Protein AF-A0A9W8DK32-F1 (afdb_monomer)

Secondary structure (DSSP, 8-state):
-HHHHHHHHHHHHHHHHHHHHHHHHHTTTSS-TT-HHHHHHHHHHHHHHHHHHHHHHHHHHHT-SSSSPPBTTBTT--HHHHIIIIIHHHHHHHHHHHHHHHHHHHH-S--THHHHHHHHHHHHHHHHHIIIIIHHHHHHHTTTS--HHHHHHHHHHHHHHHHHHHHHHHHHTTSTTTHHHHT--

Mean predicted aligned error: 6.96 Å

Radius of gyration: 20.14 Å; Cα contacts (8 Å, |Δi|>4): 182; chains: 1; bounding box: 68×24×54 Å

Nearest PDB structures (foldseek):
  7s3i-assembly1_R  TM=4.494E-01  e=3.909E+00  Homo sapiens
  7d3s-assembly1_R  TM=4.475E-01  e=8.129E+00  Homo sapiens
  6wi9-assembly1_R  TM=4.313E-01  e=6.065E+00  Homo sapiens
  7s1m-assembly1_R  TM=3.988E-01  e=5.777E+00  Homo sapiens

pLDDT: mean 87.21, std 12.75, range [35.59, 97.44]

Foldseek 3Di:
DVLLVVLQVLLVQLLVLVLLLLVLVCLVVPDPPPDPVSVCVSVVVSVVSSVVSSVLSCCQSVVPDPPQDDDPVCNPDGPSSCCSRPVSSVVSLVSSLVSLVCCCVPPNPDPVLVVLSVLLVVLQVVLVCQQPPVFVVVCVVVVNPDGSNVSSVVSNVVSVVSVVVSVCVVVCVVPCPVVVVVPDD

Sequence (185 aa):
MLSWLGVVNTALVVSFFWALILFGAVGFQIMADGSLKSMLTIIGTSLIILISMGYIAADTALGISDGLKPKPSDPLYSPGVFTIYLVFPLVAIVIFGLLQMTIVIKFLSARLPMVWLLCAFICFAAGQAIMFGASKKMCESTNRRIDGAFFATLLDTAAMSCVYGFWSAITVDDSNVYEEEEYKF

Solvent-accessible surface area (backbone atoms only — not comparable to full-atom values): 9759 Å² total; per-residue (Å²): 116,69,61,60,54,54,19,52,51,43,13,50,53,43,19,50,32,52,39,47,34,49,59,33,53,44,76,71,53,84,46,58,77,93,31,71,70,47,53,47,51,47,53,51,51,27,50,50,45,25,53,56,46,24,47,55,36,40,27,40,71,70,50,79,46,85,88,55,46,44,46,92,92,41,73,87,55,45,71,68,58,49,40,50,63,50,53,46,43,54,52,28,53,53,51,24,50,52,43,47,52,48,47,42,73,74,74,42,91,68,64,70,42,56,54,28,48,51,49,17,52,51,30,35,52,50,12,52,46,34,41,76,72,40,15,69,63,42,18,65,74,51,74,69,74,47,48,18,64,61,54,20,53,54,25,42,51,50,15,51,52,23,48,50,49,23,54,50,47,68,60,48,69,81,40,76,70,65,63,64,62,77,71,64,127

Structure (mmCIF, N/CA/C/O backbone):
data_AF-A0A9W8DK32-F1
#
_entry.id   AF-A0A9W8DK32-F1
#
loop_
_atom_site.group_PDB
_atom_site.id
_atom_site.type_symbol
_atom_site.label_atom_id
_atom_site.label_alt_id
_atom_site.label_comp_id
_atom_site.label_asym_id
_atom_site.label_entity_id
_atom_site.label_seq_id
_atom_site.pdbx_PDB_ins_code
_atom_site.Cartn_x
_atom_site.Cartn_y
_atom_site.Cartn_z
_atom_site.occupancy
_atom_site.B_iso_or_equiv
_atom_site.auth_seq_id
_atom_site.auth_comp_id
_atom_site.auth_asym_id
_atom_site.auth_atom_id
_atom_site.pdbx_PDB_model_num
ATOM 1 N N . MET A 1 1 ? 16.104 10.594 -17.210 1.00 56.00 1 MET A N 1
ATOM 2 C CA . MET A 1 1 ? 14.964 11.281 -16.558 1.00 56.00 1 MET A CA 1
ATOM 3 C C . MET A 1 1 ? 13.908 10.288 -16.070 1.00 56.00 1 MET A C 1
ATOM 5 O O . MET A 1 1 ? 13.513 10.392 -14.919 1.00 56.00 1 MET A O 1
ATOM 9 N N . LEU A 1 2 ? 13.530 9.279 -16.872 1.00 77.88 2 LEU A N 1
ATOM 10 C CA . LEU A 1 2 ? 12.554 8.246 -16.482 1.00 77.88 2 LEU A CA 1
ATOM 11 C C . LEU A 1 2 ? 12.958 7.425 -15.237 1.00 77.88 2 LEU A C 1
ATOM 13 O O . LEU A 1 2 ? 12.116 7.155 -14.388 1.00 77.88 2 LEU A O 1
ATOM 17 N N . SER A 1 3 ? 14.245 7.093 -15.079 1.00 82.88 3 SER A N 1
ATOM 18 C CA . SER A 1 3 ? 14.720 6.281 -13.947 1.00 82.88 3 SER A CA 1
ATOM 19 C C . SER A 1 3 ? 14.480 6.944 -12.587 1.00 82.88 3 SER A C 1
ATOM 21 O O . SER A 1 3 ? 14.051 6.279 -11.654 1.00 82.88 3 SER A O 1
ATOM 23 N N . TRP A 1 4 ? 14.670 8.264 -12.482 1.00 87.19 4 TRP A N 1
ATOM 24 C CA . TRP A 1 4 ? 14.428 9.007 -11.239 1.00 87.19 4 TRP A CA 1
ATOM 25 C C . TRP A 1 4 ? 12.954 8.990 -10.825 1.00 87.19 4 TRP A C 1
ATOM 27 O O . TRP A 1 4 ? 12.657 8.846 -9.644 1.00 87.19 4 TRP A O 1
ATOM 37 N N . LEU A 1 5 ? 12.033 9.070 -11.792 1.00 90.88 5 LEU A N 1
ATOM 38 C CA . LEU A 1 5 ? 10.598 8.957 -11.519 1.00 90.88 5 LEU A CA 1
ATOM 39 C C . LEU A 1 5 ? 10.241 7.564 -10.988 1.00 90.88 5 LEU A C 1
ATOM 41 O O . LEU A 1 5 ? 9.497 7.458 -10.018 1.00 90.88 5 LEU A O 1
ATOM 45 N N . GLY A 1 6 ? 10.816 6.504 -11.568 1.00 89.81 6 GLY A N 1
ATOM 46 C CA . GLY A 1 6 ? 10.620 5.132 -11.089 1.00 89.81 6 GLY A CA 1
ATOM 47 C C . GLY A 1 6 ? 11.135 4.917 -9.663 1.00 89.81 6 GLY A C 1
ATOM 48 O O . GLY A 1 6 ? 10.457 4.286 -8.852 1.00 89.81 6 GLY A O 1
ATOM 49 N N . VAL A 1 7 ? 12.293 5.497 -9.332 1.00 92.38 7 VAL A N 1
ATOM 50 C CA . VAL A 1 7 ? 12.878 5.453 -7.981 1.00 92.38 7 VAL A CA 1
ATOM 51 C C . VAL A 1 7 ? 11.969 6.142 -6.964 1.00 92.38 7 VAL A C 1
ATOM 53 O O . VAL A 1 7 ? 11.631 5.544 -5.943 1.00 92.38 7 VAL A O 1
ATOM 56 N N . VAL A 1 8 ? 11.533 7.371 -7.256 1.00 94.25 8 VAL A N 1
ATOM 57 C CA . VAL A 1 8 ? 10.654 8.141 -6.360 1.00 94.25 8 VAL A CA 1
ATOM 58 C C . VAL A 1 8 ? 9.307 7.442 -6.183 1.00 94.25 8 VAL A C 1
ATOM 60 O O . VAL A 1 8 ? 8.849 7.286 -5.054 1.00 94.25 8 VAL A O 1
ATOM 63 N N . ASN A 1 9 ? 8.704 6.958 -7.271 1.00 93.56 9 ASN A N 1
ATOM 64 C CA . ASN A 1 9 ? 7.453 6.204 -7.219 1.00 93.56 9 ASN A CA 1
ATOM 65 C C . ASN A 1 9 ? 7.585 4.949 -6.346 1.00 93.56 9 ASN A C 1
ATOM 67 O O . ASN A 1 9 ? 6.750 4.713 -5.480 1.00 93.56 9 ASN A O 1
ATOM 71 N N . THR A 1 10 ? 8.660 4.177 -6.528 1.00 94.06 10 THR A N 1
ATOM 72 C CA . THR A 1 10 ? 8.914 2.971 -5.729 1.00 94.06 10 THR A CA 1
ATOM 73 C C . THR A 1 10 ? 9.023 3.316 -4.245 1.00 94.06 10 THR A C 1
ATOM 75 O O . THR A 1 10 ? 8.338 2.708 -3.427 1.00 94.06 10 THR A O 1
ATOM 78 N N . ALA A 1 11 ? 9.818 4.331 -3.893 1.00 96.06 11 ALA A N 1
ATOM 79 C CA . ALA A 1 11 ? 9.995 4.766 -2.507 1.00 96.06 11 ALA A CA 1
ATOM 80 C C . ALA A 1 11 ? 8.678 5.215 -1.850 1.00 96.06 11 ALA A C 1
ATOM 82 O O . ALA A 1 11 ? 8.395 4.835 -0.712 1.00 96.06 11 ALA A O 1
ATOM 83 N N . LEU A 1 12 ? 7.862 5.990 -2.575 1.00 96.00 12 LEU A N 1
ATOM 84 C CA . LEU A 1 12 ? 6.558 6.460 -2.105 1.00 96.00 12 LEU A CA 1
ATOM 85 C C . LEU A 1 12 ? 5.574 5.307 -1.906 1.00 96.00 12 LEU A C 1
ATOM 87 O O . LEU A 1 12 ? 4.921 5.251 -0.868 1.00 96.00 12 LEU A O 1
ATOM 91 N N . VAL A 1 13 ? 5.507 4.368 -2.854 1.00 95.56 13 VAL A N 1
ATOM 92 C CA . VAL A 1 13 ? 4.645 3.182 -2.755 1.00 95.56 13 VAL A CA 1
ATOM 93 C C . VAL A 1 13 ? 5.017 2.352 -1.526 1.00 95.56 13 VAL A C 1
ATOM 95 O O . VAL A 1 13 ? 4.157 2.074 -0.693 1.00 95.56 13 VAL A O 1
ATOM 98 N N . VAL A 1 14 ? 6.296 2.005 -1.351 1.00 96.81 14 VAL A N 1
ATOM 99 C CA . VAL A 1 14 ? 6.721 1.177 -0.209 1.00 96.81 14 VAL A CA 1
ATOM 100 C C . VAL A 1 14 ? 6.478 1.891 1.126 1.00 96.81 14 VAL A C 1
ATOM 102 O O . VAL A 1 14 ? 5.974 1.280 2.069 1.00 96.81 14 VAL A O 1
ATOM 105 N N . SER A 1 15 ? 6.775 3.191 1.205 1.00 97.19 15 SER A N 1
ATOM 106 C CA . SER A 1 15 ? 6.528 3.992 2.411 1.00 97.19 15 SER A CA 1
ATOM 107 C C . SER A 1 15 ? 5.034 4.106 2.738 1.00 97.19 15 SER A C 1
ATOM 109 O O . SER A 1 15 ? 4.651 3.9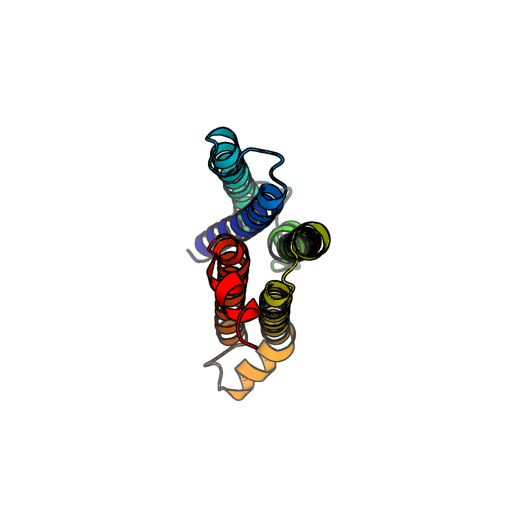52 3.897 1.00 97.19 15 SER A O 1
ATOM 111 N N . PHE A 1 16 ? 4.176 4.286 1.728 1.00 95.88 16 PHE A N 1
ATOM 112 C CA . PHE A 1 16 ? 2.721 4.319 1.896 1.00 95.88 16 PHE A CA 1
ATOM 113 C C . PHE A 1 16 ? 2.186 3.016 2.498 1.00 95.88 16 PHE A C 1
ATOM 115 O O . PHE A 1 16 ? 1.446 3.045 3.481 1.00 95.88 16 PHE A O 1
ATOM 122 N N . PHE A 1 17 ? 2.599 1.864 1.963 1.00 96.38 17 PHE A N 1
ATOM 123 C CA . PHE A 1 17 ? 2.151 0.568 2.476 1.00 96.38 17 PHE A CA 1
ATOM 124 C C . PHE A 1 17 ? 2.714 0.243 3.865 1.00 96.38 17 PHE A C 1
ATOM 126 O O . PHE A 1 17 ? 2.027 -0.385 4.669 1.00 96.38 17 PHE A O 1
ATOM 133 N N . TRP A 1 18 ? 3.918 0.718 4.196 1.00 97.25 18 TRP A N 1
ATOM 134 C CA . TRP A 1 18 ? 4.422 0.661 5.569 1.00 97.25 18 TRP A CA 1
ATOM 135 C C . TRP A 1 18 ? 3.566 1.500 6.526 1.00 97.25 18 TRP A C 1
ATOM 137 O O . TRP A 1 18 ? 3.139 1.006 7.572 1.00 97.25 18 TRP A O 1
ATOM 147 N N . ALA A 1 19 ? 3.260 2.745 6.149 1.00 95.69 19 ALA A N 1
ATOM 148 C CA . ALA A 1 19 ? 2.398 3.618 6.937 1.00 95.69 19 ALA A CA 1
ATOM 149 C C . ALA A 1 19 ? 1.005 3.000 7.139 1.00 95.69 19 ALA A C 1
ATOM 151 O O . ALA A 1 19 ? 0.470 3.066 8.243 1.00 95.69 19 ALA A O 1
ATOM 152 N N . LEU A 1 20 ? 0.452 2.337 6.117 1.00 95.00 20 LEU A N 1
ATOM 153 C CA . LEU A 1 20 ? -0.839 1.648 6.181 1.00 95.00 20 LEU A CA 1
ATOM 154 C C . LEU A 1 20 ? -0.884 0.594 7.301 1.00 95.00 20 LEU A C 1
ATOM 156 O O . LEU A 1 20 ? -1.847 0.556 8.066 1.00 95.00 20 LEU A O 1
ATOM 160 N N . ILE A 1 21 ? 0.169 -0.219 7.454 1.00 95.69 21 ILE A N 1
ATOM 161 C CA . ILE A 1 21 ? 0.271 -1.195 8.554 1.00 95.69 21 ILE A CA 1
ATOM 162 C C . ILE A 1 21 ? 0.220 -0.481 9.909 1.00 95.69 21 ILE A C 1
ATOM 164 O O . ILE A 1 21 ? -0.501 -0.913 10.809 1.00 95.69 21 ILE A O 1
ATOM 168 N N . LEU A 1 22 ? 0.973 0.613 10.057 1.00 94.56 22 LEU A N 1
ATOM 169 C CA . LEU A 1 22 ? 1.043 1.350 11.317 1.00 94.56 22 LEU A CA 1
ATOM 170 C C . LEU A 1 22 ? -0.280 2.031 11.662 1.00 94.56 22 LEU A C 1
ATOM 172 O O . LEU A 1 22 ? -0.706 1.946 12.811 1.00 94.56 22 LEU A O 1
ATOM 176 N N . PHE A 1 23 ? -0.965 2.625 10.681 1.00 91.50 23 PHE A N 1
ATOM 177 C CA . PHE A 1 23 ? -2.328 3.126 10.868 1.00 91.50 23 PHE A CA 1
ATOM 178 C C . PHE A 1 23 ? -3.262 2.017 11.344 1.00 91.50 23 PHE A C 1
ATOM 180 O O . PHE A 1 23 ? -4.047 2.226 12.267 1.00 91.50 23 PHE A O 1
ATOM 187 N N . GLY A 1 24 ? -3.128 0.814 10.781 1.00 91.00 24 GLY A N 1
ATOM 188 C CA . GLY A 1 24 ? -3.921 -0.317 11.231 1.00 91.00 24 GLY A CA 1
ATOM 189 C C . GLY A 1 24 ? -3.612 -0.762 12.666 1.00 91.00 24 GLY A C 1
ATOM 190 O O . GLY A 1 24 ? -4.517 -1.157 13.399 1.00 91.00 24 GLY A O 1
ATOM 191 N N . ALA A 1 25 ? -2.349 -0.668 13.085 1.00 92.19 25 ALA A N 1
ATOM 192 C CA . ALA A 1 25 ? -1.910 -1.021 14.433 1.00 92.19 25 ALA A CA 1
ATOM 193 C C . ALA A 1 25 ? -2.351 -0.003 15.501 1.00 92.19 25 ALA A C 1
ATOM 195 O O . ALA A 1 25 ? -2.632 -0.398 16.634 1.00 92.19 25 ALA A O 1
ATOM 196 N N . VAL A 1 26 ? -2.453 1.288 15.157 1.00 90.75 26 VAL A N 1
ATOM 197 C CA . VAL A 1 26 ? -2.924 2.336 16.087 1.00 90.75 26 VAL A CA 1
ATOM 198 C C . VAL A 1 26 ? -4.350 2.071 16.576 1.00 90.75 26 VAL A C 1
ATOM 200 O O . VAL A 1 26 ? -4.651 2.368 17.730 1.00 90.75 26 VAL A O 1
ATOM 203 N N . GLY A 1 27 ? -5.192 1.415 15.772 1.00 84.69 27 GLY A N 1
ATOM 204 C CA . GLY A 1 27 ? -6.557 1.051 16.167 1.00 84.69 27 GLY A CA 1
ATOM 205 C C . GLY A 1 27 ? -6.654 0.111 17.380 1.00 84.69 27 GLY A C 1
ATOM 206 O O . GLY A 1 27 ? -7.695 0.058 18.023 1.00 84.69 27 GLY A O 1
ATOM 207 N N . PHE A 1 28 ? -5.574 -0.584 17.756 1.00 87.31 28 PHE A N 1
ATOM 208 C CA . PHE A 1 28 ? -5.524 -1.389 18.989 1.00 87.31 28 PHE A CA 1
ATOM 209 C C . PHE A 1 28 ? -5.230 -0.566 20.250 1.00 87.31 28 PHE A C 1
ATOM 211 O O . PHE A 1 28 ? -5.122 -1.136 21.333 1.00 87.31 28 PHE A O 1
ATOM 218 N N . GLN A 1 29 ? -5.035 0.751 20.117 1.00 86.12 29 GLN A N 1
ATOM 219 C CA . GLN A 1 29 ? -4.754 1.673 21.222 1.00 86.12 29 GLN A CA 1
ATOM 220 C C . GLN A 1 29 ? -3.515 1.296 22.065 1.00 86.12 29 GLN A C 1
ATOM 222 O O . GLN A 1 29 ? -3.376 1.732 23.206 1.00 86.12 29 GLN A O 1
ATOM 227 N N . ILE A 1 30 ? -2.565 0.528 21.503 1.00 81.81 30 ILE A N 1
ATOM 228 C CA . ILE A 1 30 ? -1.285 0.181 22.164 1.00 81.81 30 ILE A CA 1
ATOM 229 C C . ILE A 1 30 ? -0.501 1.455 22.509 1.00 81.81 30 ILE A C 1
ATOM 231 O O . ILE A 1 30 ? 0.182 1.541 23.530 1.00 81.81 30 ILE A O 1
ATOM 235 N N . MET A 1 31 ? -0.609 2.456 21.639 1.00 84.56 31 MET A N 1
ATOM 236 C CA . MET A 1 31 ? -0.144 3.811 21.873 1.00 84.56 31 MET A CA 1
ATOM 237 C C . MET A 1 31 ? -1.356 4.731 21.786 1.00 84.56 31 MET A C 1
ATOM 239 O O . MET A 1 31 ? -2.207 4.528 20.924 1.00 84.56 31 MET A O 1
ATOM 243 N N . ALA A 1 32 ? -1.437 5.724 22.674 1.00 84.19 32 ALA A N 1
ATOM 244 C CA . ALA A 1 32 ? -2.549 6.665 22.670 1.00 84.19 32 ALA A CA 1
ATOM 245 C C . ALA A 1 32 ? -2.686 7.316 21.285 1.00 84.19 32 ALA A C 1
ATOM 247 O O . ALA A 1 32 ? -1.713 7.873 20.756 1.00 84.19 32 ALA A O 1
ATOM 248 N N . ASP A 1 33 ? -3.883 7.215 20.710 1.00 79.44 33 ASP A N 1
ATOM 249 C CA . ASP A 1 33 ? -4.207 7.840 19.434 1.00 79.44 33 ASP A CA 1
ATOM 250 C C . ASP A 1 33 ? -4.010 9.363 19.534 1.00 79.44 33 ASP A C 1
ATOM 252 O O . ASP A 1 33 ? -4.233 9.968 20.585 1.00 79.44 33 ASP A O 1
ATOM 256 N N . GLY A 1 34 ? -3.460 9.977 18.488 1.00 79.62 34 GLY A N 1
ATOM 257 C CA . GLY A 1 34 ? -3.089 11.399 18.487 1.00 79.62 34 GLY A CA 1
ATOM 258 C C . GLY A 1 34 ? -1.930 11.797 19.420 1.00 79.62 34 GLY A C 1
ATOM 259 O O . GLY A 1 34 ? -1.546 12.967 19.454 1.00 79.62 34 GLY A O 1
ATOM 260 N N . SER A 1 35 ? -1.318 10.864 20.164 1.00 91.56 35 SER A N 1
ATOM 261 C CA . SER A 1 35 ? -0.123 11.168 20.960 1.00 91.56 35 SER A CA 1
ATOM 262 C C . SER A 1 35 ? 1.064 11.511 20.062 1.00 91.56 35 SER A C 1
ATOM 264 O O . SER A 1 35 ? 1.312 10.838 19.059 1.00 91.56 35 SER A O 1
ATOM 266 N N . LEU A 1 36 ? 1.887 12.477 20.486 1.00 91.94 36 LEU A N 1
ATOM 267 C CA . LEU A 1 36 ? 3.125 12.844 19.792 1.00 91.94 36 LEU A CA 1
ATOM 268 C C . LEU A 1 36 ? 4.019 11.621 19.524 1.00 91.94 36 LEU A C 1
ATOM 270 O O . LEU A 1 36 ? 4.628 11.522 18.463 1.00 91.94 36 LEU A O 1
ATOM 274 N N . LYS A 1 37 ? 4.062 10.657 20.455 1.00 89.75 37 LYS A N 1
ATOM 275 C CA . LYS A 1 37 ? 4.830 9.413 20.286 1.00 89.75 37 LYS A CA 1
ATOM 276 C C . LYS A 1 37 ? 4.291 8.553 19.137 1.00 89.75 37 LYS A C 1
ATOM 278 O O . LYS A 1 37 ? 5.086 8.018 18.368 1.00 89.75 37 LYS A O 1
ATOM 283 N N . SER A 1 38 ? 2.968 8.455 18.999 1.00 91.50 38 SER A N 1
ATOM 284 C CA . SER A 1 38 ? 2.313 7.686 17.932 1.00 91.50 38 SER A CA 1
ATOM 285 C C . SER A 1 38 ? 2.572 8.335 16.572 1.00 91.50 38 SER A C 1
ATOM 287 O O . SER A 1 38 ? 3.096 7.693 15.660 1.00 91.50 38 SER A O 1
ATOM 289 N N . MET A 1 39 ? 2.352 9.652 16.477 1.00 92.19 39 MET A N 1
ATOM 290 C CA . MET A 1 39 ? 2.597 10.415 15.249 1.00 92.19 39 MET A CA 1
ATOM 291 C C . MET A 1 39 ? 4.066 10.349 14.812 1.00 92.19 39 MET A C 1
ATOM 293 O O . MET A 1 39 ? 4.350 10.095 13.641 1.00 92.19 39 MET A O 1
ATOM 297 N N . LEU A 1 40 ? 5.010 10.516 15.746 1.00 93.38 40 LEU A N 1
ATOM 298 C CA . LEU A 1 40 ? 6.442 10.406 15.454 1.00 93.38 40 LEU A CA 1
ATOM 299 C C . LEU A 1 40 ? 6.849 8.993 15.042 1.00 93.38 40 LEU A C 1
ATOM 301 O O . LEU A 1 40 ? 7.744 8.847 14.215 1.00 93.38 40 LEU A O 1
ATOM 305 N N . THR A 1 41 ? 6.200 7.958 15.576 1.00 92.75 41 THR A N 1
ATOM 306 C CA . THR A 1 41 ? 6.475 6.576 15.168 1.00 92.75 41 THR A CA 1
ATOM 307 C C . THR A 1 41 ? 6.055 6.353 13.719 1.00 92.75 41 THR A C 1
ATOM 309 O O . THR A 1 41 ? 6.857 5.851 12.930 1.00 92.75 41 THR A O 1
ATOM 312 N N . ILE A 1 42 ? 4.848 6.786 13.337 1.00 93.88 42 ILE A N 1
ATOM 313 C CA . ILE A 1 42 ? 4.367 6.672 11.952 1.00 93.88 42 ILE A CA 1
ATOM 314 C C . ILE A 1 42 ? 5.264 7.477 11.013 1.00 93.88 42 ILE A C 1
ATOM 316 O O . ILE A 1 42 ? 5.819 6.914 10.071 1.00 93.88 42 ILE A O 1
ATOM 320 N N . ILE A 1 43 ? 5.454 8.770 11.283 1.00 95.12 43 ILE A N 1
ATOM 321 C CA . ILE A 1 43 ? 6.224 9.662 10.406 1.00 95.12 43 ILE A CA 1
ATOM 322 C C . ILE A 1 43 ? 7.690 9.225 10.349 1.00 95.12 43 ILE A C 1
ATOM 324 O O . ILE A 1 43 ? 8.243 9.052 9.266 1.00 95.12 43 ILE A O 1
ATOM 328 N N . GLY A 1 44 ? 8.318 9.011 11.505 1.00 96.19 44 GLY A N 1
ATOM 329 C CA . GLY A 1 44 ? 9.736 8.687 11.606 1.00 96.19 44 GLY A CA 1
ATOM 330 C C . GLY A 1 44 ? 10.083 7.376 10.910 1.00 96.19 44 GLY A C 1
ATOM 331 O O . GLY A 1 44 ? 10.992 7.342 10.083 1.00 96.19 44 GLY A O 1
ATOM 332 N N . THR A 1 45 ? 9.334 6.303 11.177 1.00 96.50 45 THR A N 1
ATOM 333 C CA . THR A 1 45 ? 9.612 5.007 10.536 1.00 96.50 45 THR A CA 1
ATOM 334 C C . THR A 1 45 ? 9.246 5.008 9.052 1.00 96.50 45 THR A C 1
ATOM 336 O O . THR A 1 45 ? 9.989 4.440 8.256 1.00 96.50 45 THR A O 1
ATOM 339 N N . SER A 1 46 ? 8.183 5.710 8.645 1.00 96.62 46 SER A N 1
ATOM 340 C CA . SER A 1 46 ? 7.825 5.837 7.224 1.00 96.62 46 SER A CA 1
ATOM 341 C C . SER A 1 46 ? 8.873 6.616 6.433 1.00 96.62 46 SER A C 1
ATOM 343 O O . SER A 1 46 ? 9.167 6.238 5.298 1.00 96.62 46 SER A O 1
ATOM 345 N N . LEU A 1 47 ? 9.487 7.648 7.028 1.00 97.25 47 LEU A N 1
ATOM 346 C CA . LEU A 1 47 ? 10.610 8.380 6.431 1.00 97.25 47 LEU A CA 1
ATOM 347 C C . LEU A 1 47 ? 11.865 7.512 6.315 1.00 97.25 47 LEU A C 1
ATOM 349 O O . LEU A 1 47 ? 12.523 7.538 5.277 1.00 97.25 47 LEU A O 1
ATOM 353 N N . ILE A 1 48 ? 12.175 6.714 7.342 1.00 97.38 48 ILE A N 1
ATOM 354 C CA . ILE A 1 48 ? 13.287 5.755 7.283 1.00 97.38 48 ILE A CA 1
ATOM 355 C C . ILE A 1 48 ? 13.061 4.773 6.130 1.00 97.38 48 ILE A C 1
ATOM 357 O O . ILE A 1 48 ? 13.937 4.627 5.282 1.00 97.38 48 ILE A O 1
ATOM 361 N N . ILE A 1 49 ? 11.872 4.169 6.034 1.00 96.38 49 ILE A N 1
ATOM 362 C CA . ILE A 1 49 ? 11.529 3.246 4.943 1.00 96.38 49 ILE A CA 1
ATOM 363 C C . ILE A 1 49 ? 11.590 3.941 3.579 1.00 96.38 49 ILE A C 1
ATOM 365 O O . ILE A 1 49 ? 12.142 3.371 2.640 1.00 96.38 49 ILE A O 1
ATOM 369 N N . LEU A 1 50 ? 11.098 5.176 3.464 1.00 96.69 50 LEU A N 1
ATOM 370 C CA . LEU A 1 50 ? 11.156 5.952 2.224 1.00 96.69 50 LEU A CA 1
ATOM 371 C C . LEU A 1 50 ? 12.602 6.142 1.749 1.00 96.69 50 LEU A C 1
ATOM 373 O O . LEU A 1 50 ? 12.904 5.887 0.583 1.00 96.69 50 LEU A O 1
ATOM 377 N N . ILE A 1 51 ? 13.505 6.543 2.647 1.00 96.62 51 ILE A N 1
ATOM 378 C CA . ILE A 1 51 ? 14.919 6.769 2.318 1.00 96.62 51 ILE A CA 1
ATOM 379 C C . ILE A 1 51 ? 15.623 5.440 2.022 1.00 96.62 51 ILE A C 1
ATOM 381 O O . ILE A 1 51 ? 16.310 5.326 1.007 1.00 96.62 51 ILE A O 1
ATOM 385 N N . SER A 1 52 ? 15.441 4.422 2.867 1.00 94.12 52 SER A N 1
ATOM 386 C CA . SER A 1 52 ? 16.098 3.120 2.711 1.00 94.12 52 SER A CA 1
ATOM 387 C C . SER A 1 52 ? 15.676 2.408 1.425 1.00 94.12 52 SER A C 1
ATOM 389 O O . SER A 1 52 ? 16.524 1.929 0.674 1.00 94.12 52 SER A O 1
ATOM 391 N N . MET A 1 53 ? 14.377 2.367 1.131 1.00 94.56 53 MET A N 1
ATOM 392 C CA . MET A 1 53 ? 13.855 1.694 -0.062 1.00 94.56 53 MET A CA 1
ATOM 393 C C . MET A 1 53 ? 14.099 2.525 -1.322 1.00 94.56 53 MET A C 1
ATOM 395 O O . MET A 1 53 ? 14.401 1.967 -2.378 1.00 94.56 53 MET A O 1
ATOM 399 N N . GLY A 1 54 ? 14.062 3.857 -1.204 1.00 93.12 54 GLY A N 1
ATOM 400 C CA . GLY A 1 54 ? 14.487 4.768 -2.263 1.00 93.12 54 GLY A CA 1
ATOM 401 C C . GLY A 1 54 ? 15.955 4.584 -2.638 1.00 93.12 54 GLY A C 1
ATOM 402 O O . GLY A 1 54 ? 16.271 4.564 -3.825 1.00 93.12 54 GLY A O 1
ATOM 403 N N . TYR A 1 55 ? 16.838 4.360 -1.661 1.00 92.06 55 TYR A N 1
ATOM 404 C CA . TYR A 1 55 ? 18.239 4.031 -1.924 1.00 92.06 55 TYR A CA 1
ATOM 405 C C . TYR A 1 55 ? 18.386 2.708 -2.685 1.00 92.06 55 TYR A C 1
ATOM 407 O O . TYR A 1 55 ? 19.082 2.676 -3.692 1.00 92.06 55 TYR A O 1
ATOM 415 N N . ILE A 1 56 ? 17.688 1.642 -2.274 1.00 91.50 56 ILE A N 1
ATOM 416 C CA . ILE A 1 56 ? 17.727 0.339 -2.969 1.00 91.50 56 ILE A CA 1
ATOM 417 C C . ILE A 1 56 ? 17.245 0.469 -4.423 1.00 91.50 56 ILE A C 1
ATOM 419 O O . ILE A 1 56 ? 17.863 -0.070 -5.348 1.00 91.50 56 ILE A O 1
ATOM 423 N N . ALA A 1 57 ? 16.156 1.211 -4.643 1.00 91.38 57 ALA A N 1
ATOM 424 C CA . ALA A 1 57 ? 15.640 1.475 -5.982 1.00 91.38 57 ALA A CA 1
ATOM 425 C C . ALA A 1 57 ? 16.618 2.324 -6.815 1.00 91.38 57 ALA A C 1
ATOM 427 O O . ALA A 1 57 ? 16.843 2.022 -7.988 1.00 91.38 57 ALA A O 1
ATOM 428 N N . ALA A 1 58 ? 17.226 3.355 -6.217 1.00 91.06 58 ALA A N 1
ATOM 429 C CA . ALA A 1 58 ? 18.224 4.204 -6.868 1.00 91.06 58 ALA A CA 1
ATOM 430 C C . ALA A 1 58 ? 19.478 3.417 -7.246 1.00 91.06 58 ALA A C 1
ATOM 432 O O . ALA A 1 58 ? 19.964 3.550 -8.366 1.00 91.06 58 ALA A O 1
ATOM 433 N N . ASP A 1 59 ? 19.965 2.571 -6.343 1.00 90.38 59 ASP A N 1
ATOM 434 C CA . ASP A 1 59 ? 21.137 1.736 -6.568 1.00 90.38 59 ASP A CA 1
ATOM 435 C C . ASP A 1 59 ? 20.913 0.769 -7.735 1.00 90.38 59 ASP A C 1
ATOM 437 O O . ASP A 1 59 ? 21.718 0.703 -8.661 1.00 90.38 59 ASP A O 1
ATOM 441 N N . THR A 1 60 ? 19.746 0.121 -7.767 1.00 88.25 60 THR A N 1
ATOM 442 C CA . THR A 1 60 ? 19.363 -0.772 -8.870 1.00 88.25 60 THR A CA 1
ATOM 443 C C . THR A 1 60 ? 19.244 -0.023 -10.205 1.00 88.25 60 THR A C 1
ATOM 445 O O . THR A 1 60 ? 19.648 -0.540 -11.246 1.00 88.25 60 THR A O 1
ATOM 448 N N . ALA A 1 61 ? 18.678 1.188 -10.200 1.00 86.19 61 ALA A N 1
ATOM 449 C CA . ALA A 1 61 ? 18.391 1.943 -11.420 1.00 86.19 61 ALA A CA 1
ATOM 450 C C . ALA A 1 61 ? 19.596 2.723 -11.976 1.00 86.19 61 ALA A C 1
ATOM 452 O O . ALA A 1 61 ? 19.651 2.981 -13.180 1.00 86.19 61 ALA A O 1
ATOM 453 N N . LEU A 1 62 ? 20.524 3.142 -11.111 1.00 84.44 62 LEU A N 1
ATOM 454 C CA . LEU A 1 62 ? 21.670 3.993 -11.457 1.00 84.44 62 LEU A CA 1
ATOM 455 C C . LEU A 1 62 ? 23.012 3.257 -11.356 1.00 84.44 62 LEU A C 1
ATOM 457 O O . LEU A 1 62 ? 24.018 3.774 -11.836 1.00 84.44 62 LEU A O 1
ATOM 461 N N . GLY A 1 63 ? 23.034 2.058 -10.768 1.00 81.38 63 GLY A N 1
ATOM 462 C CA . GLY A 1 63 ? 24.225 1.222 -10.650 1.00 81.38 63 GLY A CA 1
ATOM 463 C C . GLY A 1 63 ? 25.287 1.802 -9.717 1.00 81.38 63 GLY A C 1
ATOM 464 O O . GLY A 1 63 ? 26.466 1.776 -10.074 1.00 81.38 63 GLY A O 1
ATOM 465 N N . ILE A 1 64 ? 24.875 2.333 -8.559 1.00 82.12 64 ILE A N 1
ATOM 466 C CA . ILE A 1 64 ? 25.766 2.986 -7.578 1.00 82.12 64 ILE A CA 1
ATOM 467 C C . ILE A 1 64 ? 26.734 1.958 -6.957 1.00 82.12 64 ILE A C 1
ATOM 469 O O . ILE A 1 64 ? 27.904 2.264 -6.735 1.00 82.12 64 ILE A O 1
ATOM 473 N N . SER A 1 65 ? 26.268 0.731 -6.735 1.00 82.69 65 SER A N 1
ATOM 474 C CA . SER A 1 65 ? 26.982 -0.423 -6.190 1.00 82.69 65 SER A CA 1
ATOM 475 C C . SER A 1 65 ? 26.930 -1.599 -7.162 1.00 82.69 65 SER A C 1
ATOM 477 O O . SER A 1 65 ? 25.987 -1.746 -7.937 1.00 82.69 65 SER A O 1
ATOM 479 N N . ASP A 1 66 ? 27.930 -2.480 -7.114 1.00 76.88 66 ASP A N 1
ATOM 480 C CA . ASP A 1 66 ? 27.983 -3.688 -7.949 1.00 76.88 66 ASP A CA 1
ATOM 481 C C . ASP A 1 66 ? 27.021 -4.796 -7.486 1.00 76.88 66 ASP A C 1
ATOM 483 O O . ASP A 1 66 ? 26.715 -5.706 -8.255 1.00 76.88 66 ASP A O 1
ATOM 487 N N . GLY A 1 67 ? 26.514 -4.720 -6.249 1.00 75.19 67 GLY A N 1
ATOM 488 C CA . GLY A 1 67 ? 25.710 -5.785 -5.637 1.00 75.19 67 GLY A CA 1
ATOM 489 C C . GLY A 1 67 ? 24.248 -5.865 -6.094 1.00 75.19 67 GLY A C 1
ATOM 490 O O . GLY A 1 67 ? 23.672 -6.950 -6.068 1.00 75.19 67 GLY A O 1
ATOM 491 N N . LEU A 1 68 ? 23.644 -4.746 -6.516 1.00 76.88 68 LEU A N 1
ATOM 492 C CA . LEU A 1 68 ? 22.221 -4.667 -6.897 1.00 76.88 68 LEU A CA 1
ATOM 493 C C . LEU A 1 68 ? 22.001 -4.433 -8.399 1.00 76.88 68 LEU A C 1
ATOM 495 O O . LEU A 1 68 ? 20.878 -4.164 -8.834 1.00 76.88 68 LEU A O 1
ATOM 499 N N . LYS A 1 69 ? 23.056 -4.553 -9.212 1.00 75.81 69 LYS A N 1
ATOM 500 C CA . LYS A 1 69 ? 22.955 -4.359 -10.661 1.00 75.81 69 LYS A CA 1
ATOM 501 C C . LYS A 1 69 ? 22.115 -5.473 -11.301 1.00 75.81 69 LYS A C 1
ATOM 503 O O . LYS A 1 69 ? 22.350 -6.653 -11.019 1.00 75.81 69 LYS A O 1
ATOM 508 N N . PRO A 1 70 ? 21.172 -5.131 -12.199 1.00 73.19 70 PRO A N 1
ATOM 509 C CA . PRO A 1 70 ? 20.504 -6.120 -13.035 1.00 73.19 70 PRO A CA 1
ATOM 510 C C . PRO A 1 70 ? 21.531 -6.929 -13.832 1.00 73.19 70 PRO A C 1
ATOM 512 O O . PRO A 1 70 ? 22.571 -6.406 -14.246 1.00 73.19 70 PRO A O 1
ATOM 515 N N . LYS A 1 71 ? 21.243 -8.210 -14.075 1.00 74.69 71 LYS A N 1
ATOM 516 C CA . LYS A 1 71 ?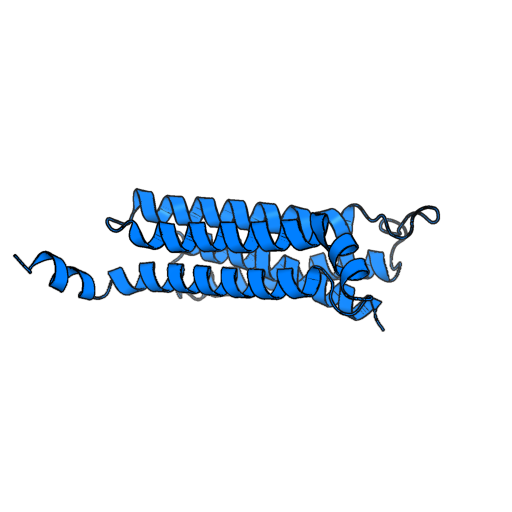 22.128 -9.036 -14.903 1.00 74.69 71 LYS A CA 1
ATOM 517 C C . LYS A 1 71 ? 22.166 -8.461 -16.326 1.00 74.69 71 LYS A C 1
ATOM 519 O O . LYS A 1 71 ? 21.103 -8.173 -16.870 1.00 74.69 71 LYS A O 1
ATOM 524 N N . PRO A 1 72 ? 23.337 -8.375 -16.986 1.00 70.12 72 PRO A N 1
ATOM 525 C CA . PRO A 1 72 ? 23.426 -7.862 -18.357 1.00 70.12 72 PRO A CA 1
ATOM 526 C C . PRO A 1 72 ? 22.563 -8.638 -19.360 1.00 70.12 72 PRO A C 1
ATOM 528 O O . PRO A 1 72 ? 22.113 -8.081 -20.354 1.00 70.12 72 PRO A O 1
ATOM 531 N N . SER A 1 73 ? 22.324 -9.926 -19.092 1.00 74.88 73 SER A N 1
ATOM 532 C CA . SER A 1 73 ? 21.480 -10.797 -19.911 1.00 74.88 73 SER A CA 1
ATOM 533 C C . SER A 1 73 ? 19.978 -10.571 -19.717 1.00 74.88 73 SER A C 1
ATOM 535 O O . SER A 1 73 ? 19.204 -11.005 -20.563 1.00 74.88 73 SER A O 1
ATOM 537 N N . ASP A 1 74 ? 19.561 -9.941 -18.614 1.00 75.88 74 ASP A N 1
ATOM 538 C CA . ASP A 1 74 ? 18.158 -9.646 -18.321 1.00 75.88 74 ASP A CA 1
ATOM 539 C C . ASP A 1 74 ? 18.032 -8.342 -17.507 1.00 75.88 74 ASP A C 1
ATOM 541 O O . ASP A 1 74 ? 17.899 -8.365 -16.278 1.00 75.88 74 ASP A O 1
ATOM 545 N N . PRO A 1 75 ? 18.107 -7.179 -18.179 1.00 70.00 75 PRO A N 1
ATOM 546 C CA . PRO A 1 75 ? 18.076 -5.877 -17.516 1.00 70.00 75 PRO A CA 1
ATOM 547 C C . PRO A 1 75 ? 16.714 -5.544 -16.885 1.00 70.00 75 PRO A C 1
ATOM 549 O O . PRO A 1 75 ? 16.622 -4.596 -16.107 1.00 70.00 75 PRO A O 1
ATOM 552 N N . LEU A 1 76 ? 15.660 -6.302 -17.206 1.00 70.44 76 LEU A N 1
ATOM 553 C CA . LEU A 1 76 ? 14.317 -6.140 -16.640 1.00 70.44 76 LEU A CA 1
ATOM 554 C C . LEU A 1 76 ? 14.133 -6.949 -15.349 1.00 70.44 76 LEU A C 1
ATOM 556 O O . LEU A 1 76 ? 13.184 -6.713 -14.599 1.00 70.44 76 LEU A O 1
ATOM 560 N N . TYR A 1 77 ? 15.041 -7.881 -15.068 1.00 75.38 77 TYR A N 1
ATOM 561 C CA . TYR A 1 77 ? 14.977 -8.740 -13.899 1.00 75.38 77 TYR A CA 1
ATOM 562 C C . TYR A 1 77 ? 15.800 -8.170 -12.737 1.00 75.38 77 TYR A C 1
ATOM 564 O O . TYR A 1 77 ? 17.024 -8.301 -12.678 1.00 75.38 77 TYR A O 1
ATOM 572 N N . SER A 1 78 ? 15.104 -7.574 -11.765 1.00 83.75 78 SER A N 1
ATOM 573 C CA . SER A 1 78 ? 15.668 -7.206 -10.461 1.00 83.75 78 SER A CA 1
ATOM 574 C C . SER A 1 78 ? 14.819 -7.794 -9.328 1.00 83.75 78 SER A C 1
ATOM 576 O O . SER A 1 78 ? 13.762 -7.244 -9.004 1.00 83.75 78 SER A O 1
ATOM 578 N N . PRO A 1 79 ? 15.260 -8.901 -8.695 1.00 81.50 79 PRO A N 1
ATOM 579 C CA . PRO A 1 79 ? 14.523 -9.539 -7.604 1.00 81.50 79 PRO A CA 1
ATOM 580 C C . PRO A 1 79 ? 14.294 -8.613 -6.410 1.00 81.50 79 PRO A C 1
ATOM 582 O O . PRO A 1 79 ? 13.235 -8.662 -5.786 1.00 81.50 79 PRO A O 1
ATOM 585 N N . GLY A 1 80 ? 15.280 -7.765 -6.097 1.00 85.06 80 GLY A N 1
ATOM 586 C CA . GLY A 1 80 ? 15.218 -6.842 -4.965 1.00 85.06 80 GLY A CA 1
ATOM 587 C C . GLY A 1 80 ? 14.106 -5.816 -5.146 1.00 85.06 80 GLY A C 1
ATOM 588 O O . GLY A 1 80 ? 13.202 -5.739 -4.315 1.00 85.06 80 GLY A O 1
ATOM 589 N N . VAL A 1 81 ? 14.125 -5.095 -6.273 1.00 87.88 81 VAL A N 1
ATOM 590 C CA . VAL A 1 81 ? 13.106 -4.080 -6.582 1.00 87.88 81 VAL A CA 1
ATOM 591 C C . VAL A 1 81 ? 11.728 -4.714 -6.761 1.00 87.88 81 VAL A C 1
ATOM 593 O O . VAL A 1 81 ? 10.748 -4.184 -6.245 1.00 87.88 81 VAL A O 1
ATOM 596 N N . PHE A 1 82 ? 11.642 -5.881 -7.405 1.00 88.44 82 PHE A N 1
ATOM 597 C CA . PHE A 1 82 ? 10.384 -6.621 -7.532 1.00 88.44 82 PHE A CA 1
ATOM 598 C C . PHE A 1 82 ? 9.774 -6.968 -6.166 1.00 88.44 82 PHE A C 1
ATOM 600 O O . PHE A 1 82 ? 8.584 -6.753 -5.935 1.00 88.44 82 PHE A O 1
ATOM 607 N N . THR A 1 83 ? 10.590 -7.467 -5.236 1.00 90.88 83 THR A N 1
ATOM 608 C CA . THR A 1 83 ? 10.118 -7.877 -3.907 1.00 90.88 83 THR A CA 1
ATOM 609 C C . THR A 1 83 ? 9.602 -6.683 -3.108 1.00 90.88 83 THR A C 1
ATOM 611 O O . THR A 1 83 ? 8.505 -6.747 -2.554 1.00 90.88 83 THR A O 1
ATOM 614 N N . ILE A 1 84 ? 10.348 -5.575 -3.076 1.00 92.88 84 ILE A N 1
ATOM 615 C CA . ILE A 1 84 ? 9.933 -4.388 -2.312 1.00 92.88 84 ILE A CA 1
ATOM 616 C C . ILE A 1 84 ? 8.748 -3.661 -2.957 1.00 92.88 84 ILE A C 1
ATOM 618 O O . ILE A 1 84 ? 7.931 -3.102 -2.238 1.00 92.88 84 ILE A O 1
ATOM 622 N N . TYR A 1 85 ? 8.633 -3.665 -4.288 1.00 92.31 85 TYR A N 1
ATOM 623 C CA . TYR A 1 85 ? 7.589 -2.916 -4.991 1.00 92.31 85 TYR A CA 1
ATOM 624 C C . TYR A 1 85 ? 6.268 -3.682 -5.106 1.00 92.31 85 TYR A C 1
ATOM 626 O O . TYR A 1 85 ? 5.213 -3.061 -5.155 1.00 92.31 85 TYR A O 1
ATOM 634 N N . LEU A 1 86 ? 6.305 -5.016 -5.156 1.00 92.06 86 LEU A N 1
ATOM 635 C CA . LEU A 1 86 ? 5.112 -5.832 -5.398 1.00 92.06 86 LEU A CA 1
ATOM 636 C C . LEU A 1 86 ? 4.759 -6.717 -4.203 1.00 92.06 86 LEU A C 1
ATOM 638 O O . LEU A 1 86 ? 3.635 -6.671 -3.706 1.00 92.06 86 LEU A O 1
ATOM 642 N N . VAL A 1 87 ? 5.717 -7.508 -3.713 1.00 93.69 87 VAL A N 1
ATOM 643 C CA . VAL A 1 87 ? 5.456 -8.494 -2.650 1.00 93.69 87 VAL A CA 1
ATOM 644 C C . VAL A 1 87 ? 5.202 -7.803 -1.313 1.00 93.69 87 VAL A C 1
ATOM 646 O O . VAL A 1 87 ? 4.236 -8.137 -0.629 1.00 93.69 87 VAL A O 1
ATOM 649 N N . PHE A 1 88 ? 6.030 -6.822 -0.947 1.00 95.19 88 PHE A N 1
ATOM 650 C CA . PHE A 1 88 ? 5.874 -6.104 0.317 1.00 95.19 88 PHE A CA 1
ATOM 651 C C . PHE A 1 88 ? 4.520 -5.369 0.421 1.00 95.19 88 PHE A C 1
ATOM 653 O O . PHE A 1 88 ? 3.829 -5.597 1.415 1.00 95.19 88 PHE A O 1
ATOM 660 N N . PRO A 1 89 ? 4.066 -4.582 -0.578 1.00 94.69 89 PRO A N 1
ATOM 661 C CA . PRO A 1 89 ? 2.727 -3.994 -0.571 1.00 94.69 89 PRO A CA 1
ATOM 662 C C . PRO A 1 89 ? 1.597 -5.005 -0.420 1.00 94.69 89 PRO A C 1
ATOM 664 O O . PRO A 1 89 ? 0.682 -4.785 0.370 1.00 94.69 89 PRO A O 1
ATOM 667 N N . LEU A 1 90 ? 1.672 -6.141 -1.118 1.00 94.19 90 LEU A N 1
ATOM 668 C CA . LEU A 1 90 ? 0.651 -7.183 -1.018 1.00 94.19 90 LEU A CA 1
ATOM 669 C C . LEU A 1 90 ? 0.568 -7.730 0.413 1.00 94.19 90 LEU A C 1
ATOM 671 O O . LEU A 1 90 ? -0.518 -7.813 0.986 1.00 94.19 90 LEU A O 1
ATOM 675 N N . VAL A 1 91 ? 1.718 -8.037 1.018 1.00 96.00 91 VAL A N 1
ATOM 676 C CA . VAL A 1 91 ? 1.789 -8.479 2.418 1.00 96.00 91 VAL A CA 1
ATOM 677 C C . VAL A 1 91 ? 1.263 -7.397 3.366 1.00 96.00 91 VAL A C 1
ATOM 679 O O . VAL A 1 91 ? 0.499 -7.710 4.277 1.00 96.00 91 VAL A O 1
ATOM 682 N N . ALA A 1 92 ? 1.610 -6.131 3.137 1.00 96.19 92 ALA A N 1
ATOM 683 C CA . ALA A 1 92 ? 1.158 -5.008 3.952 1.00 96.19 92 ALA A CA 1
ATOM 684 C C . ALA A 1 92 ? -0.368 -4.851 3.947 1.00 96.19 92 ALA A C 1
ATOM 686 O O . ALA A 1 92 ? -0.965 -4.669 5.008 1.00 96.19 92 ALA A O 1
ATOM 687 N N . ILE A 1 93 ? -1.007 -4.985 2.781 1.00 95.50 93 ILE A N 1
ATOM 688 C CA . ILE A 1 93 ? -2.469 -4.945 2.648 1.00 95.50 93 ILE A CA 1
ATOM 689 C C . ILE A 1 93 ? -3.114 -6.095 3.428 1.00 95.50 93 ILE A C 1
ATOM 691 O O . ILE A 1 93 ? -4.092 -5.878 4.141 1.00 95.50 93 ILE A O 1
ATOM 695 N N . VAL A 1 94 ? -2.566 -7.311 3.327 1.00 95.81 94 VAL A N 1
ATOM 696 C CA . VAL A 1 94 ? -3.082 -8.471 4.073 1.00 95.81 94 VAL A CA 1
ATOM 697 C C . VAL A 1 94 ? -2.961 -8.240 5.578 1.00 95.81 94 VAL A C 1
ATOM 699 O O . VAL A 1 94 ? -3.937 -8.435 6.299 1.00 95.81 94 VAL A O 1
ATOM 702 N N . ILE A 1 95 ? -1.804 -7.771 6.057 1.00 96.81 95 ILE A N 1
ATOM 703 C CA . ILE A 1 95 ? -1.602 -7.437 7.474 1.00 96.81 95 ILE A CA 1
ATOM 704 C C . ILE A 1 95 ? -2.604 -6.367 7.915 1.00 96.81 95 ILE A C 1
ATOM 706 O O . ILE A 1 95 ? -3.302 -6.566 8.907 1.00 96.81 95 ILE A O 1
ATOM 710 N N . PHE A 1 96 ? -2.724 -5.268 7.167 1.00 95.81 96 PHE A N 1
ATOM 711 C CA . PHE A 1 96 ? -3.682 -4.202 7.456 1.00 95.81 96 PHE A CA 1
ATOM 712 C C . PHE A 1 96 ? -5.116 -4.739 7.553 1.00 95.81 96 PHE A C 1
ATOM 714 O O . PHE A 1 96 ? -5.803 -4.481 8.541 1.00 95.81 96 PHE A O 1
ATOM 721 N N . GLY A 1 97 ? -5.547 -5.549 6.584 1.00 95.06 97 GLY A N 1
ATOM 722 C CA . GLY A 1 97 ? -6.877 -6.152 6.587 1.00 95.06 97 GLY A CA 1
ATOM 723 C C . GLY A 1 97 ? -7.126 -7.065 7.782 1.00 95.06 97 GLY A C 1
ATOM 724 O O . GLY A 1 97 ? -8.193 -6.984 8.384 1.00 95.06 97 GLY A O 1
ATOM 725 N N . LEU A 1 98 ? -6.151 -7.894 8.170 1.00 96.00 98 LEU A N 1
ATOM 726 C CA . LEU A 1 98 ? -6.263 -8.760 9.350 1.00 96.00 98 LEU A CA 1
ATOM 727 C C . LEU A 1 98 ? -6.349 -7.954 10.653 1.00 96.00 98 LEU A C 1
ATOM 729 O O . LEU A 1 98 ? -7.152 -8.289 11.527 1.00 96.00 98 LEU A O 1
ATOM 733 N N . LEU A 1 99 ? -5.559 -6.884 10.774 1.00 95.25 99 LEU A N 1
ATOM 734 C CA . LEU A 1 99 ? -5.604 -5.967 11.915 1.00 95.25 99 LEU A CA 1
ATOM 735 C C . LEU A 1 99 ? -6.989 -5.314 12.031 1.00 95.25 99 LEU A C 1
ATOM 737 O O . LEU A 1 99 ? -7.626 -5.414 13.079 1.00 95.25 99 LEU A O 1
ATOM 741 N N . GLN A 1 100 ? -7.500 -4.736 10.942 1.00 94.31 100 GLN A N 1
ATOM 742 C CA . GLN A 1 100 ? -8.810 -4.076 10.931 1.00 94.31 100 GLN A CA 1
ATOM 743 C C . GLN A 1 100 ? -9.970 -5.049 11.146 1.00 94.31 100 GLN A C 1
ATOM 745 O O . GLN A 1 100 ? -10.882 -4.774 11.921 1.00 94.31 100 GLN A O 1
ATOM 750 N N . MET A 1 101 ? -9.918 -6.222 10.516 1.00 93.38 101 MET A N 1
ATOM 751 C CA . MET A 1 101 ? -10.918 -7.268 10.711 1.00 93.38 101 MET A CA 1
ATOM 752 C C . MET A 1 101 ? -10.968 -7.732 12.170 1.00 93.38 101 MET A C 1
ATOM 754 O O . MET A 1 101 ? -12.051 -7.931 12.719 1.00 93.38 101 MET A O 1
ATOM 758 N N . THR A 1 102 ? -9.807 -7.866 12.816 1.00 93.75 102 THR A N 1
ATOM 759 C CA . THR A 1 102 ? -9.736 -8.208 14.241 1.00 93.75 102 THR A CA 1
ATOM 760 C C . THR A 1 102 ? -10.388 -7.127 15.095 1.00 93.75 102 THR A C 1
ATOM 762 O O . THR A 1 102 ? -11.150 -7.470 15.997 1.00 93.75 102 THR A O 1
ATOM 765 N N . ILE A 1 103 ? -10.144 -5.847 14.790 1.00 92.00 103 ILE A N 1
ATOM 766 C CA . ILE A 1 103 ? -10.761 -4.726 15.509 1.00 92.00 103 ILE A CA 1
ATOM 767 C C . ILE A 1 103 ? -12.286 -4.809 15.415 1.00 92.00 103 ILE A C 1
ATOM 769 O O . ILE A 1 103 ? -12.956 -4.857 16.444 1.00 92.00 103 ILE A O 1
ATOM 773 N N . VAL A 1 104 ? -12.837 -4.930 14.204 1.00 91.00 104 VAL A N 1
ATOM 774 C CA . VAL A 1 104 ? -14.296 -4.959 14.026 1.00 91.00 104 VAL A CA 1
ATOM 775 C C . VAL A 1 104 ? -14.932 -6.161 14.722 1.00 91.00 104 VAL A C 1
ATOM 777 O O . VAL A 1 104 ? -15.953 -6.020 15.379 1.00 91.00 104 VAL A O 1
ATOM 780 N N . ILE A 1 105 ? -14.330 -7.350 14.618 1.00 90.50 105 ILE A N 1
ATOM 781 C CA . ILE A 1 105 ? -14.908 -8.573 15.197 1.00 90.50 105 ILE A CA 1
ATOM 782 C C . ILE A 1 105 ? -14.822 -8.588 16.729 1.00 90.50 105 ILE A C 1
ATOM 784 O O . ILE A 1 105 ? -15.680 -9.185 17.380 1.00 90.50 105 ILE A O 1
ATOM 788 N N . LYS A 1 106 ? -13.758 -8.021 17.308 1.00 88.62 106 LYS A N 1
ATOM 789 C CA . LYS A 1 106 ? -13.492 -8.112 18.751 1.00 88.62 106 LYS A CA 1
ATOM 790 C C . LYS A 1 106 ? -14.002 -6.919 19.545 1.00 88.62 106 LYS A C 1
ATOM 792 O O . LYS A 1 106 ? -14.353 -7.117 20.704 1.00 88.62 106 LYS A O 1
ATOM 797 N N . PHE A 1 107 ? -14.000 -5.727 18.958 1.00 85.62 107 PHE A N 1
ATOM 798 C CA . PHE A 1 107 ? -14.247 -4.483 19.686 1.00 85.62 107 PHE A CA 1
ATOM 799 C C . PHE A 1 107 ? -15.543 -3.780 19.273 1.00 85.62 107 PHE A C 1
ATOM 801 O O . PHE A 1 107 ? -16.086 -3.047 20.092 1.00 85.62 107 PHE A O 1
ATOM 808 N N . LEU A 1 108 ? -16.070 -4.019 18.066 1.00 84.62 108 LEU A N 1
ATOM 809 C CA . LEU A 1 108 ? -17.296 -3.371 17.584 1.00 84.62 108 LEU A CA 1
ATOM 810 C C . LEU A 1 108 ? -18.507 -4.313 17.600 1.00 84.62 108 LEU A C 1
ATOM 812 O O . LEU A 1 108 ? -18.415 -5.495 17.261 1.00 84.62 108 LEU A O 1
ATOM 816 N N . SER A 1 109 ? -19.668 -3.757 17.953 1.00 80.19 109 SER A N 1
ATOM 817 C CA . SER A 1 109 ? -20.967 -4.434 17.830 1.00 80.19 109 SER A CA 1
ATOM 818 C C . SER A 1 109 ? -21.477 -4.390 16.381 1.00 80.19 109 SER A C 1
ATOM 820 O O . SER A 1 109 ? -21.964 -5.391 15.842 1.00 80.19 109 SER A O 1
ATOM 822 N N . ALA A 1 110 ? -21.288 -3.250 15.705 1.00 81.38 110 ALA A N 1
ATOM 823 C CA . ALA A 1 110 ? -21.699 -3.040 14.325 1.00 81.38 110 ALA A CA 1
ATOM 824 C C . ALA A 1 110 ? -20.736 -3.706 13.326 1.00 81.38 110 ALA A C 1
ATOM 826 O O . ALA A 1 110 ? -19.528 -3.467 13.312 1.00 81.38 110 ALA A O 1
ATOM 827 N N . ARG A 1 111 ? -21.282 -4.528 12.420 1.00 82.81 111 ARG A N 1
ATOM 828 C CA . ARG A 1 111 ? -20.500 -5.232 11.379 1.00 82.81 111 ARG A C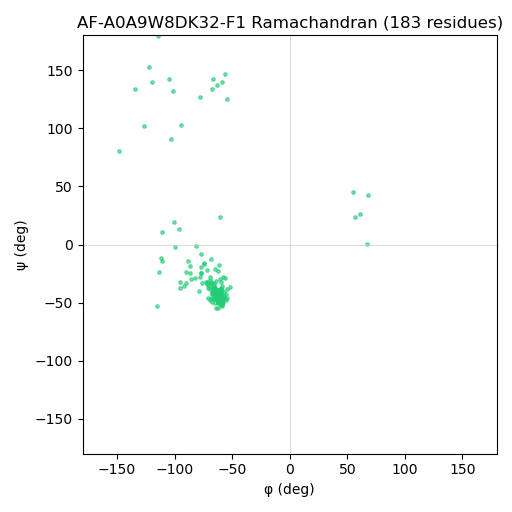A 1
ATOM 829 C C . ARG A 1 111 ? -20.544 -4.569 10.006 1.00 82.81 111 ARG A C 1
ATOM 831 O O . ARG A 1 111 ? -19.881 -5.048 9.089 1.00 82.81 111 ARG A O 1
ATOM 838 N N . LEU A 1 112 ? -21.284 -3.472 9.855 1.00 84.62 112 LEU A N 1
ATOM 839 C CA . LEU A 1 112 ? -21.373 -2.721 8.601 1.00 84.62 112 LEU A CA 1
ATOM 840 C C . LEU A 1 112 ? -19.995 -2.294 8.039 1.00 84.62 112 LEU A C 1
ATOM 842 O O . LEU A 1 112 ? -19.800 -2.436 6.827 1.00 84.62 112 LEU A O 1
ATOM 8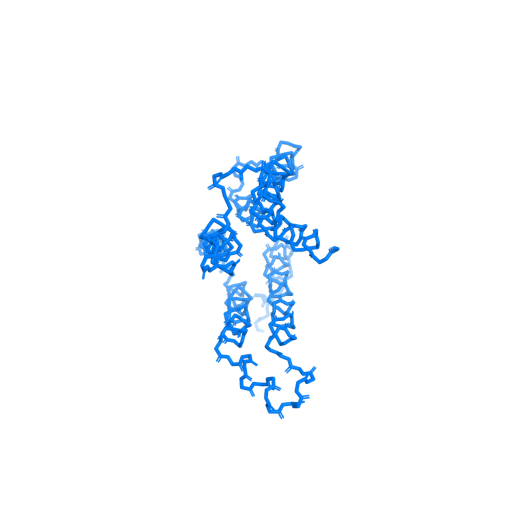46 N N . PRO A 1 113 ? -18.997 -1.887 8.860 1.00 89.50 113 PRO A N 1
ATOM 847 C CA . PRO A 1 113 ? -17.661 -1.547 8.362 1.00 89.50 113 PRO A CA 1
ATOM 848 C C . PRO A 1 113 ? -16.981 -2.677 7.569 1.00 89.50 113 PRO A C 1
ATOM 850 O O . PRO A 1 113 ? -16.221 -2.411 6.639 1.00 89.50 113 PRO A O 1
ATOM 853 N N . MET A 1 114 ? -17.292 -3.949 7.849 1.00 90.69 114 MET A N 1
ATOM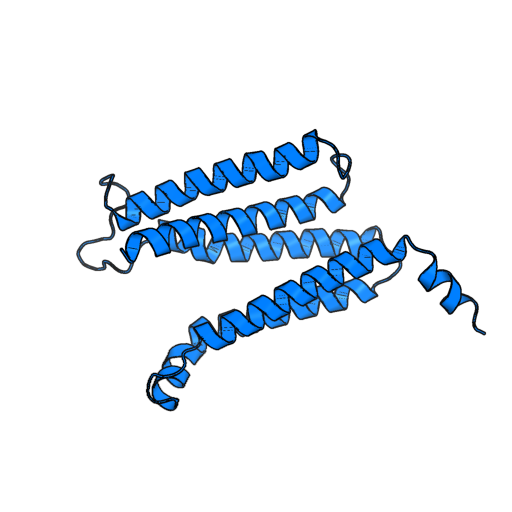 854 C CA . MET A 1 114 ? -16.696 -5.090 7.135 1.00 90.69 114 MET A CA 1
ATOM 855 C C . MET A 1 114 ? -16.980 -5.071 5.631 1.00 90.69 114 MET A C 1
ATOM 857 O O . MET A 1 114 ? -16.143 -5.521 4.847 1.00 90.69 114 MET A O 1
ATOM 861 N N . VAL A 1 115 ? -18.138 -4.545 5.217 1.00 91.94 115 VAL A N 1
ATOM 862 C CA . VAL A 1 115 ? -18.507 -4.455 3.797 1.00 91.94 115 VAL A CA 1
ATOM 863 C C . VAL A 1 115 ? -17.579 -3.484 3.070 1.00 91.94 115 VAL A C 1
ATOM 865 O O . VAL A 1 115 ? -17.088 -3.807 1.992 1.00 91.94 115 VAL A O 1
ATOM 868 N N . TRP A 1 116 ? -17.263 -2.340 3.681 1.00 94.56 116 TRP A N 1
ATOM 869 C CA . TRP A 1 116 ? -16.322 -1.368 3.121 1.00 94.56 116 TRP A CA 1
ATOM 870 C C . TRP A 1 116 ? -14.925 -1.958 2.944 1.00 94.56 116 TRP A C 1
ATOM 872 O O . TRP A 1 116 ? -14.316 -1.800 1.884 1.00 94.56 116 TRP A O 1
ATOM 882 N N . LEU A 1 117 ? -14.447 -2.699 3.946 1.00 94.00 117 LEU A N 1
ATOM 883 C CA . LEU A 1 117 ? -13.153 -3.370 3.885 1.00 94.00 117 LEU A CA 1
ATOM 884 C C . LEU A 1 117 ? -13.130 -4.439 2.779 1.00 94.00 117 LEU A C 1
ATOM 886 O O . LEU A 1 117 ? -12.205 -4.462 1.970 1.00 94.00 117 LEU A O 1
ATOM 890 N N . LEU A 1 118 ? -14.171 -5.272 2.678 1.00 95.38 118 LEU A N 1
ATOM 891 C CA . LEU A 1 118 ? -14.290 -6.278 1.619 1.00 95.38 118 LEU A CA 1
ATOM 892 C C . LEU A 1 118 ? -14.330 -5.643 0.219 1.00 95.38 118 LEU A C 1
ATOM 894 O O . LEU A 1 118 ? -13.626 -6.103 -0.681 1.00 95.38 118 LEU A O 1
ATOM 898 N N . CYS A 1 119 ? -15.105 -4.572 0.038 1.00 96.19 119 CYS A N 1
ATOM 899 C CA . CYS A 1 119 ? -15.157 -3.825 -1.218 1.00 96.19 119 CYS A CA 1
ATOM 900 C C . CYS A 1 119 ? -13.780 -3.264 -1.600 1.00 96.19 119 CYS A C 1
ATOM 902 O O . CYS A 1 119 ? -13.382 -3.390 -2.757 1.00 96.19 119 CYS A O 1
ATOM 904 N N . ALA A 1 120 ? -13.018 -2.723 -0.640 1.00 96.62 120 ALA A N 1
ATOM 905 C CA . ALA A 1 120 ? -11.658 -2.245 -0.891 1.00 96.62 120 ALA A CA 1
ATOM 906 C C . ALA A 1 120 ? -10.743 -3.365 -1.417 1.00 96.62 120 ALA A C 1
ATOM 908 O O . ALA A 1 120 ? -10.057 -3.181 -2.425 1.00 96.62 120 ALA A O 1
ATOM 909 N N . PHE A 1 121 ? -10.781 -4.544 -0.783 1.00 95.81 121 PHE A N 1
ATOM 910 C CA . PHE A 1 121 ? -10.011 -5.715 -1.213 1.00 95.81 121 PHE A CA 1
ATOM 911 C C . PHE A 1 121 ? -10.384 -6.182 -2.621 1.00 95.81 121 PHE A C 1
ATOM 913 O O . PHE A 1 121 ? -9.495 -6.471 -3.422 1.00 95.81 121 PHE A O 1
ATOM 920 N N . ILE A 1 122 ? -11.680 -6.244 -2.934 1.00 96.75 122 ILE A N 1
ATOM 921 C CA . ILE A 1 122 ? -12.164 -6.663 -4.255 1.00 96.75 122 ILE A CA 1
ATOM 922 C C . ILE A 1 122 ? -11.732 -5.661 -5.329 1.00 96.75 122 ILE A C 1
ATOM 924 O O . ILE A 1 122 ? -11.211 -6.079 -6.363 1.00 96.75 122 ILE A O 1
ATOM 928 N N . CYS A 1 123 ? -11.898 -4.357 -5.082 1.00 97.00 123 CYS A N 1
ATOM 929 C CA . CYS A 1 123 ? -11.476 -3.308 -6.010 1.00 97.00 123 CYS A CA 1
ATOM 930 C C . CYS A 1 123 ? -9.972 -3.389 -6.295 1.00 97.00 123 CYS A C 1
ATOM 932 O O . CYS A 1 123 ? -9.578 -3.470 -7.459 1.00 97.00 123 CYS A O 1
ATOM 934 N N . PHE A 1 124 ? -9.142 -3.463 -5.251 1.00 95.31 124 PHE A N 1
ATOM 935 C CA . PHE A 1 124 ? -7.692 -3.583 -5.407 1.00 95.31 124 PHE A CA 1
ATOM 936 C C . PHE A 1 124 ? -7.305 -4.867 -6.157 1.00 95.31 124 PHE A C 1
ATOM 938 O O . PHE A 1 124 ? -6.569 -4.819 -7.141 1.00 95.31 124 PHE A O 1
ATOM 945 N N . ALA A 1 125 ? -7.843 -6.025 -5.755 1.00 95.69 125 ALA A N 1
ATOM 946 C CA . ALA A 1 125 ? -7.546 -7.302 -6.403 1.00 95.69 125 ALA A CA 1
ATOM 947 C C . ALA A 1 125 ? -7.963 -7.318 -7.884 1.00 95.69 125 ALA A C 1
ATOM 949 O O . ALA A 1 125 ? -7.224 -7.835 -8.724 1.00 95.69 125 ALA A O 1
ATOM 950 N N . ALA A 1 126 ? -9.109 -6.719 -8.221 1.00 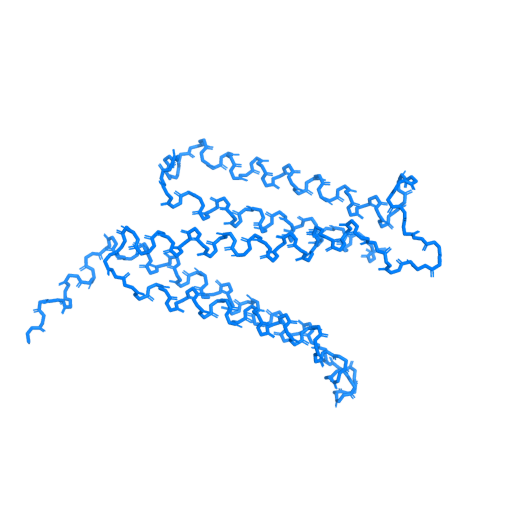96.06 126 ALA A N 1
ATOM 951 C CA . ALA A 1 126 ? -9.543 -6.548 -9.603 1.00 96.06 126 ALA A CA 1
ATOM 952 C C . ALA A 1 126 ? -8.589 -5.633 -10.390 1.00 96.06 126 ALA A C 1
ATOM 954 O O . ALA A 1 126 ? -8.242 -5.958 -11.528 1.00 96.06 126 ALA A O 1
ATOM 955 N N . GLY A 1 127 ? -8.111 -4.542 -9.778 1.00 95.62 127 GLY A N 1
ATOM 956 C CA . GLY A 1 127 ? -7.110 -3.647 -10.363 1.00 95.62 127 GLY A CA 1
ATOM 957 C C . GLY A 1 127 ? -5.823 -4.387 -10.724 1.00 95.62 127 GLY A C 1
ATOM 958 O O . GLY A 1 127 ? -5.385 -4.353 -11.879 1.00 95.62 127 GLY A O 1
ATOM 959 N N . GLN A 1 128 ? -5.285 -5.161 -9.779 1.00 94.75 128 GLN A N 1
ATOM 960 C CA . GLN A 1 128 ? -4.086 -5.972 -10.003 1.00 94.75 128 GLN A CA 1
ATOM 961 C C . GLN A 1 128 ? -4.321 -7.078 -11.049 1.00 94.75 128 GLN A C 1
ATOM 963 O O . GLN A 1 128 ? -3.486 -7.293 -11.931 1.00 94.75 128 GLN A O 1
ATOM 968 N N . ALA A 1 129 ? -5.475 -7.753 -11.022 1.00 94.50 129 ALA A N 1
ATOM 969 C CA . ALA A 1 129 ? -5.816 -8.784 -12.004 1.00 94.50 129 ALA A CA 1
ATOM 970 C C . ALA A 1 129 ? -5.878 -8.227 -13.437 1.00 94.50 129 ALA A C 1
ATOM 972 O O . ALA A 1 129 ? -5.380 -8.863 -14.372 1.00 94.50 129 ALA A O 1
ATOM 973 N N . ILE A 1 130 ? -6.434 -7.026 -13.623 1.00 94.50 130 ILE A N 1
ATOM 974 C CA . ILE A 1 130 ? -6.463 -6.352 -14.928 1.00 94.50 130 ILE A CA 1
ATOM 975 C C . ILE A 1 130 ? -5.049 -5.937 -15.350 1.00 94.50 130 ILE A C 1
ATOM 977 O O . ILE A 1 130 ? -4.650 -6.211 -16.488 1.00 94.50 130 ILE A O 1
ATOM 981 N N . MET A 1 131 ? -4.275 -5.342 -14.437 1.00 93.62 131 MET A N 1
ATOM 982 C CA . MET A 1 131 ? -2.909 -4.881 -14.701 1.00 93.62 131 MET A CA 1
ATOM 983 C C . MET A 1 131 ? -1.992 -6.015 -15.172 1.00 93.62 131 MET A C 1
ATOM 985 O O . MET A 1 131 ? -1.309 -5.868 -16.187 1.00 93.62 131 MET A O 1
ATOM 989 N N . PHE A 1 132 ? -2.004 -7.161 -14.487 1.00 90.50 132 PHE A N 1
ATOM 990 C CA . PHE A 1 132 ? -1.101 -8.272 -14.802 1.00 90.50 132 PHE A CA 1
ATOM 991 C C . PHE A 1 132 ? -1.676 -9.269 -15.816 1.00 90.50 132 PHE A C 1
ATOM 993 O O . PHE A 1 132 ? -0.925 -9.824 -16.619 1.00 90.50 132 PHE A O 1
ATOM 1000 N N . GLY A 1 133 ? -2.991 -9.500 -15.812 1.00 92.00 133 GLY A N 1
ATOM 1001 C CA . GLY A 1 133 ? -3.628 -10.531 -16.637 1.00 92.00 133 GLY A CA 1
ATOM 1002 C C . GLY A 1 133 ? -4.196 -10.034 -17.969 1.00 92.00 133 GLY A C 1
ATOM 1003 O O . GLY A 1 133 ? -4.119 -10.743 -18.976 1.00 92.00 133 GLY A O 1
ATOM 1004 N N . ALA A 1 134 ? -4.773 -8.828 -18.001 1.00 89.19 134 ALA A N 1
ATOM 1005 C CA . ALA A 1 134 ? -5.549 -8.337 -19.147 1.00 89.19 134 ALA A CA 1
ATOM 1006 C C . ALA A 1 134 ? -4.887 -7.180 -19.916 1.00 89.19 134 ALA A C 1
ATOM 1008 O O . ALA A 1 134 ? -5.278 -6.912 -21.055 1.00 89.19 134 ALA A O 1
ATOM 1009 N N . SER A 1 135 ? -3.863 -6.536 -19.346 1.00 91.50 135 SER A N 1
ATOM 1010 C CA . SER A 1 135 ? -3.261 -5.312 -19.895 1.00 91.50 135 SER A CA 1
ATOM 1011 C C . SER A 1 135 ? -2.806 -5.437 -21.358 1.00 91.50 135 SER A C 1
ATOM 1013 O O . SER A 1 135 ? -3.165 -4.596 -22.182 1.00 91.50 135 SER A O 1
ATOM 1015 N N . LYS A 1 136 ? -2.110 -6.524 -21.735 1.00 90.31 136 LYS A N 1
ATOM 1016 C CA . LYS A 1 136 ? -1.665 -6.740 -23.131 1.00 90.31 136 LYS A CA 1
ATOM 1017 C C . LYS A 1 136 ? -2.838 -6.821 -24.114 1.00 90.31 136 LYS A C 1
ATOM 1019 O O . LYS A 1 136 ? -2.839 -6.129 -25.127 1.00 90.31 136 LYS A O 1
ATOM 1024 N N . LYS A 1 137 ? -3.861 -7.616 -23.776 1.00 89.81 137 LYS A N 1
ATOM 1025 C CA . LYS A 1 137 ? -5.061 -7.801 -24.611 1.00 89.81 137 LYS A CA 1
ATOM 1026 C C . LYS A 1 137 ? -5.820 -6.484 -24.799 1.00 89.81 137 LYS A C 1
ATOM 1028 O O . LYS A 1 137 ? -6.291 -6.196 -25.899 1.00 89.81 137 LYS A O 1
ATOM 1033 N N . MET A 1 138 ? -5.921 -5.676 -23.742 1.00 88.12 138 MET A N 1
ATOM 1034 C CA . MET A 1 138 ? -6.559 -4.356 -23.792 1.00 88.12 138 MET A CA 1
ATOM 1035 C C . MET A 1 138 ? -5.761 -3.358 -24.641 1.00 88.12 138 MET A C 1
ATOM 1037 O O . MET A 1 138 ? -6.347 -2.639 -25.451 1.00 88.12 138 MET A O 1
ATOM 1041 N N . CYS A 1 139 ? -4.432 -3.357 -24.518 1.00 91.56 139 CYS A N 1
ATOM 1042 C CA . CYS A 1 139 ? -3.558 -2.487 -25.304 1.00 91.56 139 CYS A CA 1
ATOM 1043 C C . CYS A 1 139 ? -3.667 -2.777 -26.811 1.00 91.56 139 CYS A C 1
ATOM 1045 O O . CYS A 1 139 ? -3.795 -1.855 -27.618 1.00 91.56 139 CYS A O 1
ATOM 1047 N N . GLU A 1 140 ? -3.699 -4.052 -27.203 1.00 92.62 140 GLU A N 1
ATOM 1048 C CA . GLU A 1 140 ? -3.876 -4.454 -28.606 1.00 92.62 140 GLU A CA 1
ATOM 1049 C C . GLU A 1 140 ? -5.276 -4.107 -29.135 1.00 92.62 140 GLU A C 1
ATOM 1051 O O . GLU A 1 140 ? -5.405 -3.550 -30.225 1.00 92.62 140 GLU A O 1
ATOM 1056 N N . SER A 1 141 ? -6.320 -4.349 -28.336 1.00 89.31 141 SER A N 1
ATOM 1057 C CA . SER A 1 141 ? -7.715 -4.105 -28.736 1.00 89.31 141 SER A CA 1
ATOM 1058 C C . SER A 1 141 ? -8.058 -2.617 -28.876 1.00 89.31 141 SER A C 1
ATOM 1060 O O . SER A 1 141 ? -8.927 -2.255 -29.664 1.00 89.31 141 SER A O 1
ATOM 1062 N N . THR A 1 142 ? -7.382 -1.736 -28.132 1.00 89.00 142 THR A N 1
ATOM 1063 C CA . THR A 1 142 ? -7.636 -0.281 -28.148 1.00 89.00 142 THR A CA 1
ATOM 1064 C C . THR A 1 142 ? -6.702 0.494 -29.077 1.00 89.00 142 THR A C 1
ATOM 1066 O O . THR A 1 142 ? -6.636 1.724 -29.004 1.00 89.00 142 THR A O 1
ATOM 1069 N N . ASN A 1 143 ? -5.970 -0.200 -29.956 1.00 90.25 143 ASN A N 1
ATOM 1070 C CA . ASN A 1 143 ? -4.966 0.403 -30.833 1.00 90.25 143 ASN A CA 1
ATOM 1071 C C . ASN A 1 143 ? -3.910 1.207 -30.043 1.00 90.25 143 ASN A C 1
ATOM 1073 O O . ASN A 1 143 ? -3.576 2.341 -30.391 1.00 90.25 143 ASN A O 1
ATOM 1077 N N . ARG A 1 144 ? -3.412 0.615 -28.946 1.00 87.69 144 ARG A N 1
ATOM 1078 C CA . ARG A 1 144 ? -2.356 1.146 -28.062 1.00 87.69 144 ARG A CA 1
ATOM 1079 C C . ARG A 1 144 ? -2.692 2.477 -27.383 1.00 87.69 144 ARG A C 1
ATOM 1081 O O . ARG A 1 144 ? -1.791 3.246 -27.057 1.00 87.69 144 ARG A O 1
ATOM 1088 N N . ARG A 1 145 ? -3.981 2.762 -27.183 1.00 89.06 145 ARG A N 1
ATOM 1089 C CA . ARG A 1 145 ? -4.439 3.991 -26.514 1.00 89.06 145 ARG A CA 1
ATOM 1090 C C . ARG A 1 145 ? -4.618 3.823 -25.012 1.00 89.06 145 ARG A C 1
ATOM 1092 O O . ARG A 1 145 ? -4.382 4.776 -24.280 1.00 89.06 145 ARG A O 1
ATOM 1099 N N . ILE A 1 146 ? -5.071 2.649 -24.573 1.00 90.88 146 ILE A N 1
ATOM 1100 C CA . ILE A 1 146 ? -5.384 2.362 -23.170 1.00 90.88 146 ILE A CA 1
ATOM 1101 C C . ILE A 1 146 ? -4.779 1.010 -22.804 1.00 90.88 146 ILE A C 1
ATOM 1103 O O . ILE A 1 146 ? -4.928 0.032 -23.537 1.00 90.88 146 ILE A O 1
ATOM 1107 N N . ASP A 1 147 ? -4.115 0.953 -21.658 1.00 92.81 147 ASP A N 1
ATOM 1108 C CA . ASP A 1 147 ? -3.577 -0.269 -21.080 1.00 92.81 147 ASP A CA 1
ATOM 1109 C C . ASP A 1 147 ? -4.280 -0.613 -19.756 1.00 92.81 147 ASP A C 1
ATOM 1111 O O . ASP A 1 147 ? -5.187 0.085 -19.290 1.00 92.81 147 ASP A O 1
ATOM 1115 N N . GLY A 1 148 ? -3.871 -1.720 -19.139 1.00 91.94 148 GLY A N 1
ATOM 1116 C CA . GLY A 1 148 ? -4.416 -2.117 -17.844 1.00 91.94 148 GLY A CA 1
ATOM 1117 C C . GLY A 1 148 ? -4.080 -1.145 -16.707 1.00 91.94 148 GLY A C 1
ATOM 1118 O O . GLY A 1 148 ? -4.803 -1.139 -15.714 1.00 91.94 148 GLY A O 1
ATOM 1119 N N . ALA A 1 149 ? -3.040 -0.309 -16.835 1.00 91.69 149 ALA A N 1
ATOM 1120 C CA . ALA A 1 149 ? -2.632 0.621 -15.780 1.00 91.69 149 ALA A CA 1
ATOM 1121 C C . ALA A 1 149 ? -3.671 1.731 -15.563 1.00 91.69 149 ALA A C 1
ATOM 1123 O O . ALA A 1 149 ? -3.899 2.144 -14.424 1.00 91.69 149 ALA A O 1
ATOM 1124 N N . PHE A 1 150 ? -4.361 2.159 -16.626 1.00 92.81 150 PHE A N 1
ATOM 1125 C CA . PHE A 1 150 ? -5.475 3.105 -16.521 1.00 92.81 150 PHE A CA 1
ATOM 1126 C C . PHE A 1 150 ? -6.604 2.566 -15.627 1.00 92.81 150 PHE A C 1
ATOM 1128 O O . PHE A 1 150 ? -7.028 3.225 -14.679 1.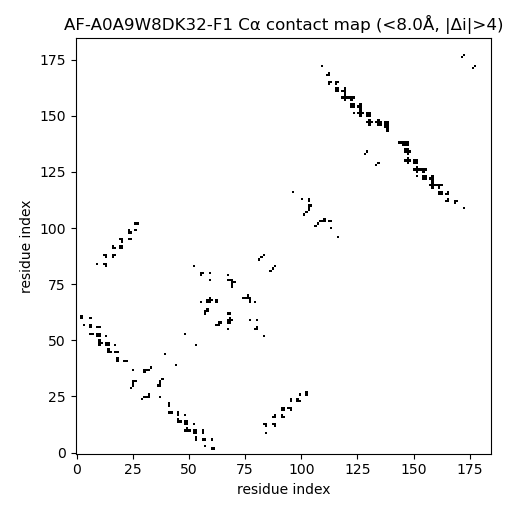00 92.81 150 PHE A O 1
ATOM 1135 N N . PHE A 1 151 ? -7.061 1.338 -15.890 1.00 93.25 151 PHE A N 1
ATOM 1136 C CA . PHE A 1 151 ? -8.126 0.705 -15.107 1.00 93.25 151 PHE A CA 1
ATOM 1137 C C . PHE A 1 151 ? -7.679 0.340 -13.692 1.00 93.25 151 PHE A C 1
ATOM 1139 O O . PHE A 1 151 ? -8.454 0.521 -12.755 1.00 93.25 151 PHE A O 1
ATOM 1146 N N . ALA A 1 152 ? -6.439 -0.129 -13.530 1.00 95.12 152 ALA A N 1
ATOM 1147 C CA . ALA A 1 152 ? -5.867 -0.398 -12.216 1.00 95.12 152 ALA A CA 1
ATOM 1148 C C . ALA A 1 152 ? -5.869 0.866 -11.350 1.00 95.12 152 ALA A C 1
ATOM 1150 O O . ALA A 1 152 ? -6.361 0.828 -10.233 1.00 95.12 152 ALA A O 1
ATOM 1151 N N . THR A 1 153 ? -5.467 2.012 -11.906 1.00 94.94 153 THR A N 1
ATOM 1152 C CA . THR A 1 153 ? -5.462 3.294 -11.181 1.00 94.94 153 THR A CA 1
ATOM 1153 C C . THR A 1 153 ? -6.866 3.720 -10.732 1.00 94.94 153 THR A C 1
ATOM 1155 O O . THR A 1 153 ? -7.044 4.188 -9.606 1.00 94.94 153 THR A O 1
ATOM 1158 N N . LEU A 1 154 ? -7.884 3.548 -11.585 1.00 96.50 154 LEU A N 1
ATOM 1159 C CA . LEU A 1 154 ? -9.278 3.838 -11.223 1.00 96.50 154 LEU A CA 1
ATOM 1160 C C . LEU A 1 154 ? -9.778 2.924 -10.094 1.00 96.50 154 LEU A C 1
ATOM 1162 O O . LEU A 1 154 ? -10.419 3.398 -9.156 1.00 96.50 154 LEU A O 1
ATOM 1166 N N . LEU A 1 155 ? -9.470 1.629 -10.171 1.00 97.25 155 LEU A N 1
ATOM 1167 C CA . LEU A 1 155 ? -9.874 0.645 -9.168 1.00 97.25 155 LEU A CA 1
ATOM 1168 C C . LEU A 1 155 ? -9.118 0.809 -7.846 1.00 97.25 155 LEU A C 1
ATOM 1170 O O . LEU A 1 155 ? -9.733 0.701 -6.789 1.00 97.25 155 LEU A O 1
ATOM 1174 N N . ASP A 1 156 ? -7.831 1.146 -7.889 1.00 95.69 156 ASP A N 1
ATOM 1175 C CA . ASP A 1 156 ? -7.026 1.455 -6.705 1.00 95.69 156 ASP A CA 1
ATOM 1176 C C . ASP A 1 156 ? -7.529 2.740 -6.024 1.00 95.69 156 ASP A C 1
ATOM 1178 O O . ASP A 1 156 ? -7.627 2.803 -4.798 1.00 95.69 156 ASP A O 1
ATOM 1182 N N . THR A 1 157 ? -7.950 3.744 -6.805 1.00 96.75 157 THR A N 1
ATOM 1183 C CA . THR A 1 157 ? -8.595 4.956 -6.265 1.00 96.75 157 THR A CA 1
ATOM 1184 C C . THR A 1 157 ? -9.926 4.616 -5.592 1.00 96.75 157 THR A C 1
ATOM 1186 O O . THR A 1 157 ? -10.183 5.068 -4.476 1.00 96.75 157 THR A O 1
ATOM 1189 N N . ALA A 1 158 ? -10.754 3.774 -6.221 1.00 97.44 158 ALA A N 1
ATOM 1190 C CA . ALA A 1 158 ? -12.001 3.299 -5.622 1.00 97.44 158 ALA A CA 1
ATOM 1191 C C . ALA A 1 158 ? -11.750 2.482 -4.342 1.00 97.44 158 ALA A C 1
ATOM 1193 O O . ALA A 1 158 ? -12.464 2.654 -3.354 1.00 97.44 158 ALA A O 1
ATOM 1194 N N . ALA A 1 159 ? -10.706 1.648 -4.319 1.00 97.00 159 ALA A N 1
ATOM 1195 C CA . ALA A 1 159 ? -10.296 0.917 -3.125 1.00 97.00 159 ALA A CA 1
ATOM 1196 C C . ALA A 1 159 ? -9.920 1.876 -1.986 1.00 97.00 159 ALA A C 1
ATOM 1198 O O . ALA A 1 159 ? -10.372 1.682 -0.857 1.00 97.00 159 ALA A O 1
ATOM 1199 N N . MET A 1 160 ? -9.178 2.951 -2.277 1.00 95.88 160 MET A N 1
ATOM 1200 C CA . MET A 1 160 ? -8.846 3.981 -1.287 1.00 95.88 160 MET A CA 1
ATOM 1201 C C . MET A 1 160 ? -10.095 4.700 -0.756 1.00 95.88 160 MET A C 1
ATOM 1203 O O . MET A 1 160 ? -10.200 4.948 0.446 1.00 95.88 160 MET A O 1
ATOM 1207 N N . SER A 1 161 ? -11.081 4.980 -1.615 1.00 96.50 161 SER A N 1
ATOM 1208 C CA . SER A 1 161 ? -12.375 5.521 -1.178 1.00 96.50 161 SER A CA 1
ATOM 1209 C C . SER A 1 161 ? -13.124 4.557 -0.251 1.00 96.50 161 SER A C 1
ATOM 1211 O O . SER A 1 161 ? -13.703 4.996 0.740 1.00 96.50 161 SER A O 1
ATOM 1213 N N . CYS A 1 162 ? -13.078 3.247 -0.512 1.00 96.12 162 CYS A N 1
ATOM 1214 C CA . CYS A 1 162 ? -13.655 2.243 0.384 1.00 96.12 162 CYS A CA 1
ATOM 1215 C C . CYS A 1 162 ? -12.911 2.152 1.726 1.00 96.12 162 CYS A C 1
ATOM 1217 O O . CYS A 1 162 ? -13.563 2.019 2.759 1.00 96.12 162 CYS A O 1
ATOM 1219 N N . VAL A 1 163 ? -11.577 2.275 1.744 1.00 95.19 163 VAL A N 1
ATOM 1220 C CA . VAL A 1 163 ? -10.793 2.355 2.995 1.00 95.19 163 VAL A CA 1
ATOM 1221 C C . VAL A 1 163 ? -11.170 3.603 3.800 1.00 95.19 163 VAL A C 1
ATOM 1223 O O . VAL A 1 163 ? -11.334 3.517 5.015 1.00 95.19 163 VAL A O 1
ATOM 1226 N N . TYR A 1 164 ? -11.372 4.746 3.140 1.00 94.19 164 TYR A N 1
ATOM 1227 C CA . TYR A 1 164 ? -11.897 5.947 3.795 1.00 94.19 164 TYR A CA 1
ATOM 1228 C C . TYR A 1 164 ? -13.314 5.730 4.348 1.00 94.19 164 TYR A C 1
ATOM 1230 O O . TYR A 1 164 ? -13.585 6.104 5.486 1.00 94.19 164 TYR A O 1
ATOM 1238 N N . GLY A 1 165 ? -14.201 5.081 3.587 1.00 93.31 165 GLY A N 1
ATOM 1239 C CA . GLY A 1 165 ? -15.546 4.723 4.048 1.00 93.31 165 GLY A CA 1
ATOM 1240 C C . GLY A 1 165 ? -15.523 3.801 5.269 1.00 93.31 165 GLY A C 1
ATOM 1241 O O . GLY A 1 165 ? -16.261 4.029 6.222 1.00 93.31 165 GLY A O 1
ATOM 1242 N N . PHE A 1 166 ? -14.615 2.820 5.288 1.00 92.81 166 PHE A N 1
ATOM 1243 C CA . PHE A 1 166 ? -14.357 1.979 6.456 1.00 92.81 166 PHE A CA 1
ATOM 1244 C C . PHE A 1 166 ? -13.926 2.816 7.666 1.00 92.81 166 PHE A C 1
ATOM 1246 O O . PHE A 1 166 ? -14.529 2.693 8.729 1.00 92.81 166 PHE A O 1
ATOM 1253 N N . TRP A 1 167 ? -12.928 3.689 7.494 1.00 91.00 167 TRP A N 1
ATOM 1254 C CA . TRP A 1 167 ? -12.442 4.567 8.560 1.00 91.00 167 TRP A CA 1
ATOM 1255 C C . TRP A 1 167 ? -13.547 5.489 9.092 1.00 91.00 167 TRP A C 1
ATOM 1257 O O . TRP A 1 167 ? -13.703 5.633 10.299 1.00 91.00 167 TRP A O 1
ATOM 1267 N N . SER A 1 168 ? -14.360 6.067 8.208 1.00 90.00 168 SER A N 1
ATOM 1268 C CA . SER A 1 168 ? -15.497 6.893 8.612 1.00 90.00 168 SER A CA 1
ATOM 1269 C C . SER A 1 168 ? -16.557 6.079 9.354 1.00 90.00 168 SER A C 1
ATOM 1271 O O . SER A 1 168 ? -17.160 6.587 10.288 1.00 90.00 168 SER A O 1
ATOM 1273 N N . ALA A 1 169 ? -16.809 4.831 8.958 1.00 86.81 169 ALA A N 1
ATOM 1274 C CA . ALA A 1 169 ? -17.827 4.004 9.597 1.00 86.81 169 ALA A CA 1
ATOM 1275 C C . ALA A 1 169 ? -17.445 3.613 11.034 1.00 86.81 169 ALA A C 1
ATOM 1277 O O . ALA A 1 169 ? -18.321 3.559 11.890 1.00 86.81 169 ALA A O 1
ATOM 1278 N N . ILE A 1 170 ? -16.155 3.380 11.306 1.00 85.81 170 ILE A N 1
ATOM 1279 C CA . ILE A 1 170 ? -15.680 3.056 12.661 1.00 85.81 170 ILE A CA 1
ATOM 1280 C C . ILE A 1 170 ? -15.585 4.284 13.578 1.00 85.81 170 ILE A C 1
ATOM 1282 O O . ILE A 1 170 ? -15.647 4.118 14.787 1.00 85.81 170 ILE A O 1
ATOM 1286 N N . THR A 1 171 ? -15.439 5.499 13.035 1.00 75.81 171 THR A N 1
ATOM 1287 C CA . THR A 1 171 ? -15.402 6.740 13.836 1.00 75.81 171 THR A CA 1
ATOM 1288 C C . THR A 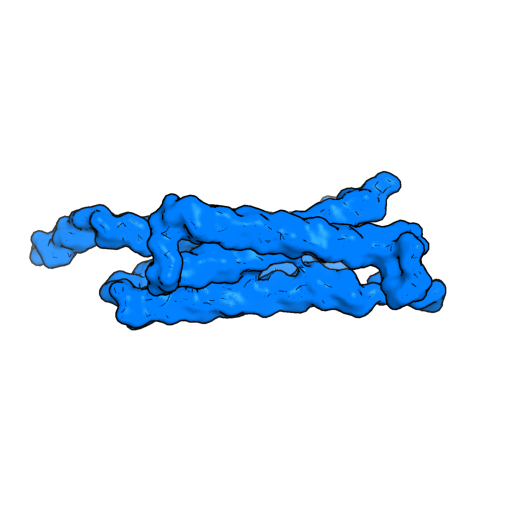1 171 ? -16.780 7.364 14.042 1.00 75.81 171 THR A C 1
ATOM 1290 O O . THR A 1 171 ? -16.979 8.102 15.002 1.00 75.81 171 THR A O 1
ATOM 1293 N N . VAL A 1 172 ? -17.742 7.077 13.160 1.00 66.31 172 VAL A N 1
ATOM 1294 C CA . VAL A 1 172 ? -19.131 7.543 13.291 1.00 66.31 172 VAL A CA 1
ATOM 1295 C C . VAL A 1 172 ? -19.916 6.733 14.327 1.00 66.31 172 VAL A C 1
ATOM 1297 O O . VAL A 1 172 ? -20.847 7.283 14.900 1.00 66.31 172 VAL A O 1
ATOM 1300 N N . ASP A 1 173 ? -19.539 5.485 14.628 1.00 55.47 173 ASP A N 1
ATOM 1301 C CA . ASP A 1 173 ? -20.190 4.677 15.682 1.00 55.47 173 ASP A CA 1
ATOM 1302 C C . ASP A 1 173 ? -20.040 5.302 17.090 1.00 55.47 173 ASP A C 1
ATOM 1304 O O . ASP A 1 173 ? -20.883 5.097 17.955 1.00 55.47 173 ASP A O 1
ATOM 1308 N N . ASP A 1 174 ? -19.029 6.157 17.299 1.00 52.75 174 ASP A N 1
ATOM 1309 C CA . ASP A 1 174 ? -18.867 6.964 18.524 1.00 52.75 174 ASP A CA 1
ATOM 1310 C C . ASP A 1 174 ? -19.803 8.193 18.579 1.00 52.75 174 AS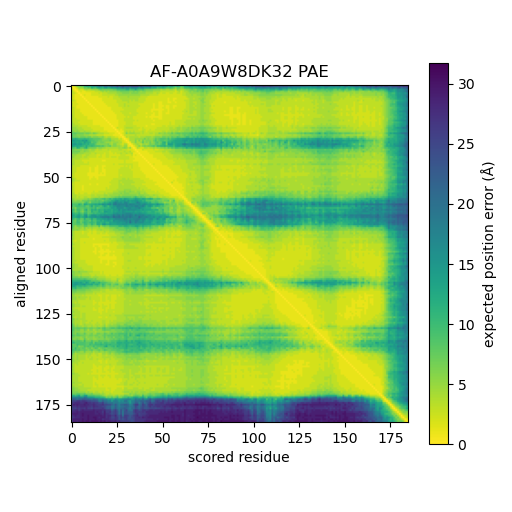P A C 1
ATOM 1312 O O . ASP A 1 174 ? -19.873 8.891 19.593 1.00 52.75 174 ASP A O 1
ATOM 1316 N N . SER A 1 175 ? -20.517 8.499 17.492 1.00 51.12 175 SER A N 1
ATOM 1317 C CA . SER A 1 175 ? -21.571 9.513 17.468 1.00 51.12 175 SER A CA 1
ATOM 1318 C C . SER A 1 175 ? -22.922 8.806 17.544 1.00 51.12 175 SER A C 1
ATOM 1320 O O . SER A 1 175 ? -23.146 7.862 16.798 1.00 51.12 175 SER A O 1
ATOM 1322 N N . ASN A 1 176 ? -23.824 9.251 18.423 1.00 49.34 176 ASN A N 1
ATOM 1323 C CA . ASN A 1 176 ? -25.121 8.624 18.764 1.00 49.34 176 ASN A CA 1
ATOM 1324 C C . ASN A 1 176 ? -26.137 8.466 17.596 1.00 49.34 176 ASN A C 1
ATOM 1326 O O . ASN A 1 176 ? -27.342 8.406 17.815 1.00 49.34 176 ASN A O 1
ATOM 1330 N N . VAL A 1 177 ? -25.686 8.431 16.343 1.00 51.47 177 VAL A N 1
ATOM 1331 C CA . VAL A 1 177 ? -26.483 8.319 15.119 1.00 51.47 177 VAL A CA 1
ATOM 1332 C C . VAL A 1 177 ? -27.145 6.942 14.997 1.00 51.47 177 VAL A C 1
ATOM 1334 O O . VAL A 1 177 ? -28.262 6.864 14.496 1.00 51.47 177 VAL A O 1
ATOM 1337 N N . TYR A 1 178 ? -26.516 5.867 15.490 1.00 48.38 178 TYR A N 1
ATOM 1338 C CA . TYR A 1 178 ? -27.114 4.522 15.469 1.00 48.38 178 TYR A CA 1
ATOM 1339 C C . TYR A 1 178 ? -28.018 4.226 16.673 1.00 48.38 178 TYR A C 1
ATOM 1341 O O . TYR A 1 178 ? -28.878 3.353 16.573 1.00 48.38 178 TYR A O 1
ATOM 1349 N N . GLU A 1 179 ? -27.900 4.978 17.775 1.00 51.00 179 GLU A N 1
ATOM 1350 C CA . GLU A 1 179 ? -28.869 4.880 18.876 1.00 51.00 179 GLU A CA 1
ATOM 1351 C C . GLU A 1 179 ? -30.267 5.336 18.420 1.00 51.00 179 GLU A C 1
ATOM 1353 O O . GLU A 1 179 ? -31.264 4.780 18.867 1.00 51.00 179 GLU A O 1
ATOM 1358 N N . GLU A 1 180 ? -30.389 6.279 17.477 1.00 49.44 180 GLU A N 1
ATOM 1359 C CA . GLU A 1 180 ? -31.704 6.736 16.996 1.00 49.44 180 GLU A CA 1
ATOM 1360 C C . GLU A 1 180 ? -32.450 5.717 16.110 1.00 49.44 180 GLU A C 1
ATOM 1362 O O . GLU A 1 180 ? -33.680 5.785 16.018 1.00 49.44 180 GLU A O 1
ATOM 1367 N N . GLU A 1 181 ? -31.760 4.756 15.481 1.00 51.28 181 GLU A N 1
ATOM 1368 C CA . GLU A 1 181 ? -32.414 3.724 14.655 1.00 51.28 181 GLU A CA 1
ATOM 1369 C C . GLU A 1 181 ? -32.873 2.497 15.460 1.00 51.28 181 GLU A C 1
ATOM 1371 O O . GLU A 1 181 ? -33.855 1.863 15.072 1.00 51.28 181 GLU A O 1
ATOM 1376 N N . GLU A 1 182 ? -32.263 2.198 16.615 1.00 46.34 182 GLU A N 1
ATOM 1377 C CA . GLU A 1 182 ? -32.696 1.090 17.489 1.00 46.34 182 GLU A CA 1
ATOM 1378 C C . GLU A 1 182 ? -33.992 1.417 18.275 1.00 46.34 182 GLU A C 1
ATOM 1380 O O . GLU A 1 182 ? -34.693 0.511 18.726 1.00 46.34 182 GLU A O 1
ATOM 1385 N N . TYR A 1 183 ? -34.389 2.698 18.360 1.00 47.38 183 TYR A N 1
ATOM 1386 C CA . TYR A 1 183 ? -35.640 3.158 18.997 1.00 47.38 183 TYR A CA 1
ATOM 1387 C C . TYR A 1 183 ? -36.792 3.471 18.025 1.00 47.38 183 TYR A C 1
ATOM 1389 O O . TYR A 1 183 ? -37.757 4.146 18.403 1.00 47.38 183 TYR A O 1
ATOM 1397 N N . LYS A 1 184 ? -36.759 2.969 16.787 1.00 35.59 184 LYS A N 1
ATOM 1398 C CA . LYS A 1 184 ? -37.947 2.958 15.916 1.00 35.59 184 LYS A CA 1
ATOM 1399 C C . LYS A 1 184 ? -38.554 1.558 15.855 1.00 35.59 184 LYS A C 1
ATOM 1401 O O . LYS A 1 184 ? -38.189 0.745 15.013 1.00 35.59 184 LYS A O 1
ATOM 1406 N N . PHE A 1 185 ? -39.483 1.326 16.785 1.00 41.47 185 PHE A N 1
ATOM 1407 C CA . PHE A 1 185 ? -40.498 0.269 16.714 1.00 41.47 185 PHE A CA 1
ATOM 1408 C C . PHE A 1 185 ? -41.400 0.436 15.487 1.00 41.47 185 PHE A C 1
ATOM 1410 O O . PHE A 1 185 ? -41.742 1.598 15.161 1.00 41.47 185 PHE A O 1
#